Protein AF-A0A0C3NIE5-F1 (afdb_monomer_lite)

Secondary structure (DSSP, 8-state):
--EEE-SGGGSPPTT-------------------------GGGSPPSSTTEEEEEETTEEEEEEEE---STTPPPHHHHHHHSSS-EEES-SSS--EEEEHHHHHHHHHHHHHS---HHHHHHHHHHHH-SS-GGGS---HHHHHHHHHHHHHHHHHHHTT--TTSPPPPTTTTS---TTS--BTTTB-SSS--TTSGGG-EEEEEEEETT--EEPPS-GGG---SSTTTSSBPPHHHHHHHHHHS----PPP-SS--HHHHHTT---TTEEESEEEEEEETTT-PEEEEEEEEESBTBT-HHHHHHHHHHHHHTT--TTS-EEEEETTHHHHTT--

Sequence (337 aa):
GLVLHLGHAGAPCPAGEGSWEDAASHVDDEWEDIEESQQPAHLNPPDDRNYLTVVDTGGVHFCNVQYCNCPGSEDSHLQLTMASLFLFPAMTKAPRTAFTFQVLDNFIRDNVECGTSAMNYYSKLQRVTSSVFPHLVPNRYRELLRVSRMWRLLKLLKWQGFHQQSPDPWAGELVLFCPACPQPGINVPDQDIALSDWRFARTFVMDSNLKAEHMLPKNAAEEVWLMDGNGFMVTSAPYKEYLTGTVNRIEKSDCNNHRAVNQANAQRNKLESTGIGGCACARHGCFVPHAMVDFQKGEHRQVNMDYALVHAMHHGLDPQQPVITFYDINCQYSKNL

Structure (mmCIF, N/CA/C/O backbone):
data_AF-A0A0C3NIE5-F1
#
_entry.id   AF-A0A0C3NIE5-F1
#
loop_
_atom_site.group_PDB
_atom_site.id
_atom_site.type_symbol
_atom_site.label_atom_id
_atom_site.label_alt_id
_atom_site.label_comp_id
_atom_site.label_asym_id
_atom_site.label_entity_id
_atom_site.label_seq_id
_atom_site.pdbx_PDB_ins_code
_atom_site.Cartn_x
_atom_site.Cartn_y
_atom_site.Cartn_z
_atom_site.occupancy
_atom_site.B_iso_or_equiv
_atom_site.auth_seq_id
_atom_site.auth_comp_id
_atom_site.auth_asym_id
_atom_site.auth_atom_id
_atom_site.pdbx_PDB_model_num
ATOM 1 N N . GLY A 1 1 ? 21.355 -6.137 -32.775 1.00 56.78 1 GLY A N 1
ATOM 2 C CA . GLY A 1 1 ? 20.715 -6.328 -31.458 1.00 56.78 1 GLY A CA 1
ATOM 3 C C . GLY A 1 1 ? 19.295 -6.821 -31.649 1.00 56.78 1 GLY A C 1
ATOM 4 O O . GLY A 1 1 ? 18.854 -6.912 -32.789 1.00 56.78 1 GLY A O 1
ATOM 5 N N . LEU A 1 2 ? 18.606 -7.168 -30.563 1.00 67.44 2 LEU A N 1
ATOM 6 C CA . LEU A 1 2 ? 17.184 -7.520 -30.589 1.00 67.44 2 LEU A CA 1
ATOM 7 C C . LEU A 1 2 ? 16.356 -6.253 -30.879 1.00 67.44 2 LEU A C 1
ATOM 9 O O . LEU A 1 2 ? 16.514 -5.254 -30.176 1.00 67.44 2 LEU A O 1
ATOM 13 N N . VAL A 1 3 ? 15.504 -6.298 -31.906 1.00 73.44 3 VAL A N 1
ATOM 14 C CA . VAL A 1 3 ? 14.535 -5.237 -32.225 1.00 73.44 3 VAL A CA 1
ATOM 15 C C . VAL A 1 3 ? 13.140 -5.761 -31.903 1.00 73.44 3 VAL A C 1
ATOM 17 O O . VAL A 1 3 ? 12.771 -6.856 -32.322 1.00 73.44 3 VAL A O 1
ATOM 2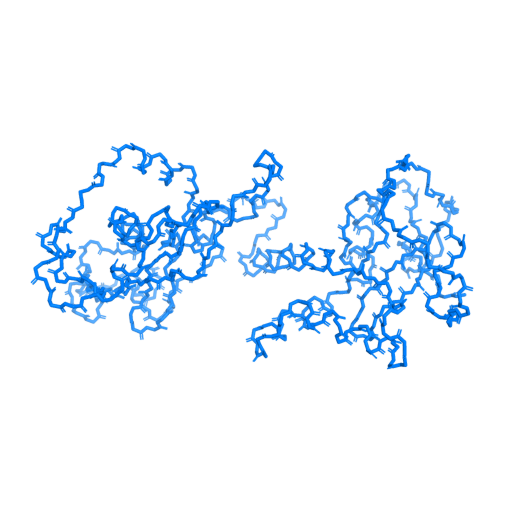0 N N . LEU A 1 4 ? 12.384 -4.995 -31.127 1.00 75.50 4 LEU A N 1
ATOM 21 C CA . LEU A 1 4 ? 11.016 -5.300 -30.739 1.00 75.50 4 LEU A CA 1
ATOM 22 C C . LEU A 1 4 ? 10.067 -4.484 -31.612 1.00 75.50 4 LEU A C 1
ATOM 24 O O . LEU A 1 4 ? 10.047 -3.258 -31.524 1.00 75.50 4 LEU A O 1
ATOM 28 N N . HIS A 1 5 ? 9.274 -5.160 -32.437 1.00 77.88 5 HIS A N 1
ATOM 29 C CA . HIS A 1 5 ? 8.219 -4.520 -33.217 1.00 77.88 5 HIS A CA 1
ATOM 30 C C . HIS A 1 5 ? 6.907 -4.577 -32.429 1.00 77.88 5 HIS A C 1
ATOM 32 O O . HIS A 1 5 ? 6.449 -5.657 -32.049 1.00 77.88 5 HIS A O 1
ATOM 38 N N . LEU A 1 6 ? 6.321 -3.416 -32.153 1.00 76.88 6 LEU A N 1
ATOM 39 C CA . LEU A 1 6 ? 5.033 -3.298 -31.478 1.00 76.88 6 LEU A CA 1
ATOM 40 C C . LEU A 1 6 ? 3.907 -3.280 -32.513 1.00 76.88 6 LEU A C 1
ATOM 42 O O . LEU A 1 6 ? 4.029 -2.685 -33.582 1.00 76.88 6 LEU A O 1
ATOM 46 N N . GLY A 1 7 ? 2.795 -3.937 -32.184 1.00 68.31 7 GLY A N 1
ATOM 47 C CA . GLY A 1 7 ? 1.717 -4.193 -33.139 1.00 68.31 7 GLY A CA 1
ATOM 48 C C . GLY A 1 7 ? 2.021 -5.361 -34.086 1.00 68.31 7 GLY A C 1
ATOM 49 O O . GLY A 1 7 ? 3.043 -6.034 -33.974 1.00 68.31 7 GLY A O 1
ATOM 50 N N . HIS A 1 8 ? 1.070 -5.663 -34.975 1.00 75.81 8 HIS A N 1
ATOM 51 C CA . HIS A 1 8 ? 1.196 -6.681 -36.036 1.00 75.81 8 HIS A CA 1
ATOM 52 C C . HIS A 1 8 ? 1.769 -8.045 -35.594 1.00 75.81 8 HIS A C 1
ATOM 54 O O . HIS A 1 8 ? 2.499 -8.686 -36.345 1.00 75.81 8 HIS A O 1
ATOM 60 N N . ALA A 1 9 ? 1.453 -8.496 -34.373 1.00 70.50 9 ALA A N 1
ATOM 61 C CA . ALA A 1 9 ? 1.957 -9.748 -33.796 1.00 70.50 9 ALA A CA 1
ATOM 62 C C . ALA A 1 9 ? 3.499 -9.889 -33.814 1.00 70.50 9 ALA A C 1
ATOM 64 O O . ALA A 1 9 ? 4.021 -10.997 -33.931 1.00 70.50 9 ALA A O 1
ATOM 65 N N . GLY A 1 10 ? 4.229 -8.773 -33.689 1.00 70.25 10 GLY A N 1
ATOM 66 C CA . GLY A 1 10 ? 5.695 -8.753 -33.700 1.00 70.25 10 GLY A CA 1
ATOM 67 C C . GLY A 1 10 ? 6.319 -8.640 -35.093 1.00 70.25 10 GLY A C 1
ATOM 68 O O . GLY A 1 10 ? 7.542 -8.705 -35.212 1.00 70.25 10 GLY A O 1
ATOM 69 N N . ALA A 1 11 ? 5.509 -8.463 -36.142 1.00 75.44 11 ALA A N 1
ATOM 70 C CA . ALA A 1 11 ? 5.995 -8.126 -37.475 1.00 75.44 11 ALA A CA 1
ATOM 71 C C . ALA A 1 11 ? 6.292 -6.615 -37.605 1.00 75.44 11 ALA A C 1
ATOM 73 O O . ALA A 1 11 ? 5.666 -5.806 -36.913 1.00 75.44 11 ALA A O 1
ATOM 74 N N . PRO A 1 12 ? 7.201 -6.210 -38.513 1.00 77.81 12 PRO A N 1
ATOM 75 C CA . PRO A 1 12 ? 7.463 -4.803 -38.796 1.00 77.81 12 PRO A CA 1
ATOM 76 C C . PRO A 1 12 ? 6.199 -4.053 -39.227 1.00 77.81 12 PRO A C 1
ATOM 78 O O . PRO A 1 12 ? 5.373 -4.576 -39.980 1.00 77.81 12 PRO A O 1
ATOM 81 N N . CYS A 1 13 ? 6.068 -2.806 -38.774 1.00 77.81 13 CYS A N 1
ATOM 82 C CA . CYS A 1 13 ? 4.954 -1.942 -39.144 1.00 77.81 13 CYS A CA 1
ATOM 83 C C . CYS A 1 13 ? 4.971 -1.663 -40.664 1.00 77.81 13 CYS A C 1
ATOM 85 O O . CYS A 1 13 ? 5.971 -1.151 -41.175 1.00 77.81 13 CYS A O 1
ATOM 87 N N . PRO A 1 14 ? 3.878 -1.931 -41.404 1.00 74.31 14 PRO A N 1
ATOM 88 C CA . PRO A 1 14 ? 3.817 -1.694 -42.846 1.00 74.31 14 PRO A CA 1
ATOM 89 C C . PRO A 1 14 ? 3.825 -0.201 -43.213 1.00 74.31 14 PRO A C 1
ATOM 91 O O . PRO A 1 14 ? 4.086 0.136 -44.363 1.00 74.31 14 PRO A O 1
ATOM 94 N N . ALA A 1 15 ? 3.561 0.693 -42.251 1.00 69.00 15 ALA A N 1
ATOM 95 C CA . ALA A 1 15 ? 3.632 2.143 -42.436 1.00 69.00 15 ALA A CA 1
ATOM 96 C C . ALA A 1 15 ? 5.066 2.716 -42.346 1.00 69.00 15 ALA A C 1
ATOM 98 O O . ALA A 1 15 ? 5.241 3.920 -42.516 1.00 69.00 15 ALA A O 1
ATOM 99 N N . GLY A 1 16 ? 6.085 1.876 -42.115 1.00 59.69 16 GLY A N 1
ATOM 100 C CA . GLY A 1 16 ? 7.491 2.283 -42.009 1.00 59.69 16 GLY A CA 1
ATOM 101 C C . GLY A 1 16 ? 7.956 2.585 -40.579 1.00 59.69 16 GLY A C 1
ATOM 102 O O . GLY A 1 16 ? 7.191 2.474 -39.617 1.00 59.69 16 GLY A O 1
ATOM 103 N N . GLU A 1 17 ? 9.240 2.935 -40.442 1.00 55.91 17 GLU A N 1
ATOM 104 C CA . GLU A 1 17 ? 9.863 3.318 -39.168 1.00 55.91 17 GLU A CA 1
ATOM 105 C C . GLU A 1 17 ? 9.372 4.709 -38.745 1.00 55.91 17 GLU A C 1
ATOM 107 O O . GLU A 1 17 ? 9.658 5.700 -39.413 1.00 55.91 17 GLU A O 1
ATOM 112 N N . GLY A 1 18 ? 8.624 4.807 -37.644 1.00 50.06 18 GLY A N 1
ATOM 113 C CA . GLY A 1 18 ? 8.362 6.111 -37.028 1.00 50.06 18 GLY A CA 1
ATOM 114 C C . GLY A 1 18 ? 9.560 6.551 -36.211 1.00 50.06 18 GLY A C 1
ATOM 115 O O . GLY A 1 18 ? 9.999 5.809 -35.329 1.00 50.06 18 GLY A O 1
ATOM 116 N N . SER A 1 19 ? 10.076 7.746 -36.488 1.00 45.91 19 SER A N 1
ATOM 117 C CA . SER A 1 19 ? 11.066 8.388 -35.631 1.00 45.91 19 SER A CA 1
ATOM 118 C C . SER A 1 19 ? 10.408 8.885 -34.340 1.00 45.91 19 SER A C 1
ATOM 120 O O . SER A 1 19 ? 9.232 9.251 -34.308 1.00 45.91 19 SER A O 1
ATOM 122 N N . TRP A 1 20 ? 11.185 8.902 -33.256 1.00 49.88 20 TRP A N 1
ATOM 123 C CA . TRP A 1 20 ? 10.865 9.623 -32.025 1.00 49.88 20 TRP A CA 1
ATOM 124 C C . TRP A 1 20 ? 10.953 11.142 -32.261 1.00 49.88 20 TRP A C 1
ATOM 126 O O . TRP A 1 20 ? 11.836 11.816 -31.732 1.00 49.88 20 TRP A O 1
ATOM 136 N N . GLU A 1 21 ? 10.078 11.698 -33.087 1.00 41.84 21 GLU A N 1
ATOM 137 C CA . GLU A 1 21 ? 9.948 13.145 -33.254 1.00 41.84 21 GLU A CA 1
ATOM 138 C C . GLU A 1 21 ? 8.811 13.642 -32.369 1.00 41.84 21 GLU A C 1
ATOM 140 O O . GLU A 1 21 ? 7.657 13.617 -32.767 1.00 41.84 21 GLU A O 1
ATOM 145 N N . ASP A 1 22 ? 9.155 13.967 -31.115 1.00 37.09 22 ASP A N 1
ATOM 146 C CA . ASP A 1 22 ? 8.642 15.128 -30.364 1.00 37.09 22 ASP A CA 1
ATOM 147 C C . ASP A 1 22 ? 8.978 15.011 -28.867 1.00 37.09 22 ASP A C 1
ATOM 149 O O . ASP A 1 22 ? 8.267 14.371 -28.093 1.00 37.09 22 ASP A O 1
ATOM 153 N N . ALA A 1 23 ? 10.074 15.653 -28.444 1.00 36.25 23 ALA A N 1
ATOM 154 C CA . ALA A 1 23 ? 10.201 16.312 -27.137 1.00 36.25 23 ALA A CA 1
ATOM 155 C C . ALA A 1 23 ? 11.581 16.973 -27.019 1.00 36.25 23 ALA A C 1
ATOM 157 O O . ALA A 1 23 ? 12.609 16.296 -26.934 1.00 36.25 23 ALA A O 1
ATOM 158 N N . ALA A 1 24 ? 11.594 18.306 -26.981 1.00 31.41 24 ALA A N 1
ATOM 159 C CA . ALA A 1 24 ? 12.754 19.079 -26.570 1.00 31.41 24 ALA A CA 1
ATOM 160 C C . ALA A 1 24 ? 13.230 18.621 -25.180 1.00 31.41 24 ALA A C 1
ATOM 162 O O . ALA A 1 24 ? 12.444 18.413 -24.255 1.00 31.41 24 ALA A O 1
ATOM 163 N N . SER A 1 25 ? 14.538 18.436 -25.072 1.00 32.53 25 SER A N 1
ATOM 164 C CA . SER A 1 25 ? 15.260 17.990 -23.892 1.00 32.53 25 SER A CA 1
ATOM 165 C C . SER A 1 25 ? 15.184 18.999 -22.743 1.00 32.53 25 SER A C 1
ATOM 167 O O . SER A 1 25 ? 15.650 20.124 -22.894 1.00 32.53 25 SER A O 1
ATOM 169 N N . HIS A 1 26 ? 14.727 18.559 -21.572 1.00 29.28 26 HIS A N 1
ATOM 170 C CA . HIS A 1 26 ? 15.311 19.006 -20.308 1.00 29.28 26 HIS A CA 1
ATOM 171 C C . HIS A 1 26 ? 16.147 17.844 -19.774 1.00 29.28 26 HIS A C 1
ATOM 173 O O . HIS A 1 26 ? 15.624 16.880 -19.215 1.00 29.28 26 HIS A O 1
ATOM 179 N N . VAL A 1 27 ? 17.443 17.899 -20.068 1.00 34.25 27 VAL A N 1
ATOM 180 C CA . VAL A 1 27 ? 18.457 17.144 -19.337 1.00 34.25 27 VAL A CA 1
ATOM 181 C C . VAL A 1 27 ? 18.739 17.986 -18.097 1.00 34.25 27 VAL A C 1
ATOM 183 O O . VAL A 1 27 ? 19.124 19.144 -18.230 1.00 34.25 27 VAL A O 1
ATOM 186 N N . ASP A 1 28 ? 18.460 17.454 -16.909 1.00 29.94 28 ASP A N 1
ATOM 187 C CA . ASP A 1 28 ? 19.011 18.030 -15.684 1.00 29.94 28 ASP A CA 1
ATOM 188 C C . ASP A 1 28 ? 20.514 17.718 -15.695 1.00 29.94 28 ASP A C 1
ATOM 190 O O . ASP A 1 28 ? 20.930 16.583 -15.443 1.00 29.94 28 ASP A O 1
ATOM 194 N N . ASP A 1 29 ? 21.304 18.721 -16.075 1.00 33.72 29 ASP A N 1
ATOM 195 C CA . ASP A 1 29 ? 22.765 18.711 -16.051 1.00 33.72 29 ASP A CA 1
ATOM 196 C C . ASP A 1 29 ? 23.265 18.753 -14.597 1.00 33.72 29 ASP A C 1
ATOM 198 O O . ASP A 1 29 ? 23.626 19.802 -14.073 1.00 33.72 29 ASP A O 1
ATOM 202 N N . GLU A 1 30 ? 23.286 17.603 -13.928 1.00 35.66 30 GLU A N 1
ATOM 203 C CA . GLU A 1 30 ? 24.100 17.386 -12.725 1.00 35.66 30 GLU A CA 1
ATOM 204 C C . GLU A 1 30 ? 24.659 15.958 -12.730 1.00 35.66 30 GLU A C 1
ATOM 206 O O . GLU A 1 30 ? 24.166 15.079 -12.023 1.00 35.66 30 GLU A O 1
ATOM 211 N N . TRP A 1 31 ? 25.701 15.712 -13.527 1.00 38.47 31 TRP A N 1
ATOM 212 C CA . TRP A 1 31 ? 26.605 14.583 -13.300 1.00 38.47 31 TRP A CA 1
ATOM 213 C C . TRP A 1 31 ? 28.050 15.024 -13.514 1.00 38.47 31 TRP A C 1
ATOM 215 O O . TRP A 1 31 ? 28.391 15.586 -14.550 1.00 38.47 31 TRP A O 1
ATOM 225 N N . GLU A 1 32 ? 28.865 14.792 -12.485 1.00 34.41 32 GLU A N 1
ATOM 226 C CA . GLU A 1 32 ? 30.314 14.981 -12.485 1.00 34.41 32 GLU A CA 1
ATOM 227 C C . GLU A 1 32 ? 30.967 14.132 -13.585 1.00 34.41 32 GLU A C 1
ATOM 229 O O . GLU A 1 32 ? 30.608 12.967 -13.781 1.00 34.41 32 GLU A O 1
ATOM 234 N N . ASP A 1 33 ? 31.938 14.730 -14.276 1.00 34.94 33 ASP A N 1
ATOM 235 C CA . ASP A 1 33 ? 32.756 14.114 -15.316 1.00 34.94 33 ASP A CA 1
ATOM 236 C C . ASP A 1 33 ? 33.441 12.836 -14.797 1.00 34.94 33 ASP A C 1
ATOM 238 O O . ASP A 1 33 ? 34.449 12.887 -14.089 1.00 34.94 33 ASP A O 1
ATOM 242 N N . ILE A 1 34 ? 32.909 11.667 -15.160 1.00 40.03 34 ILE A N 1
ATOM 243 C CA . ILE A 1 34 ? 33.621 10.395 -15.025 1.00 40.03 34 ILE A CA 1
ATOM 244 C C . ILE A 1 34 ? 34.286 10.119 -16.370 1.00 40.03 34 ILE A C 1
ATOM 246 O O . ILE A 1 34 ? 33.607 9.926 -17.377 1.00 40.03 34 ILE A O 1
ATOM 250 N N . GLU A 1 35 ? 35.620 10.110 -16.368 1.00 41.31 35 GLU A N 1
ATOM 251 C CA . GLU A 1 35 ? 36.440 9.743 -17.520 1.00 41.31 35 GLU A CA 1
ATOM 252 C C . GLU A 1 35 ? 35.944 8.431 -18.149 1.00 41.31 35 GLU A C 1
ATOM 254 O O . GLU A 1 35 ? 35.721 7.428 -17.461 1.00 41.31 35 GLU A O 1
ATOM 259 N N . GLU A 1 36 ? 35.784 8.477 -19.473 1.00 45.59 36 GLU A N 1
ATOM 260 C CA . GLU A 1 36 ? 35.283 7.448 -20.386 1.00 45.59 36 GLU A CA 1
ATOM 261 C C . GLU A 1 36 ? 36.168 6.184 -20.338 1.00 45.59 36 GLU A C 1
ATOM 263 O O . GLU A 1 36 ? 36.984 5.887 -21.210 1.00 45.59 36 GLU A O 1
ATOM 268 N N . SER A 1 37 ? 36.069 5.442 -19.240 1.00 49.62 37 SER A N 1
ATOM 269 C CA . SER A 1 37 ? 36.868 4.257 -18.961 1.00 49.62 37 SER A CA 1
ATOM 270 C C . SER A 1 37 ? 36.124 3.021 -19.450 1.00 49.62 37 SER A C 1
ATOM 272 O O . SER A 1 37 ? 35.135 2.616 -18.856 1.00 49.62 37 SER A O 1
ATOM 274 N N . GLN A 1 38 ? 36.606 2.451 -20.565 1.00 58.50 38 GLN A N 1
ATOM 275 C CA . GLN A 1 38 ? 36.330 1.111 -21.125 1.00 58.50 38 GLN A CA 1
ATOM 276 C C . GLN A 1 38 ? 35.162 0.335 -20.484 1.00 58.50 38 GLN A C 1
ATOM 278 O O . GLN A 1 38 ? 35.338 -0.740 -19.904 1.00 58.50 38 GLN A O 1
ATOM 283 N N . GLN A 1 39 ? 33.950 0.868 -20.601 1.00 64.06 39 GLN A N 1
ATOM 284 C CA . GLN A 1 39 ? 32.765 0.210 -20.082 1.00 64.06 39 GLN A CA 1
ATOM 285 C C . GLN A 1 39 ? 32.460 -1.008 -20.969 1.00 64.06 39 GLN A C 1
ATOM 287 O O . GLN A 1 39 ? 32.516 -0.903 -22.201 1.00 64.06 39 GLN A O 1
ATOM 292 N N . PRO A 1 40 ? 32.173 -2.191 -20.388 1.00 71.00 40 PRO A N 1
ATOM 293 C CA . PRO A 1 40 ? 31.825 -3.371 -21.166 1.00 71.00 40 PRO A CA 1
ATOM 294 C C . PRO A 1 40 ? 30.691 -3.069 -22.150 1.00 71.00 40 PRO A C 1
ATOM 296 O O . PRO A 1 40 ? 29.670 -2.517 -21.754 1.00 71.00 40 PRO A O 1
ATOM 299 N N . ALA A 1 41 ? 30.831 -3.490 -23.411 1.00 71.31 41 ALA A N 1
ATOM 300 C CA . ALA A 1 41 ? 29.905 -3.119 -24.488 1.00 71.31 41 ALA A CA 1
ATOM 301 C C . ALA A 1 41 ? 28.421 -3.437 -24.206 1.00 71.31 41 ALA A C 1
ATOM 303 O O . ALA A 1 41 ? 27.543 -2.759 -24.720 1.00 71.31 41 ALA A O 1
ATOM 304 N N . HIS A 1 42 ? 28.127 -4.441 -23.370 1.00 72.62 42 HIS A N 1
ATOM 305 C CA . HIS A 1 42 ? 26.757 -4.796 -22.977 1.00 72.62 42 HIS A CA 1
ATOM 306 C C . HIS A 1 42 ? 26.122 -3.831 -21.956 1.00 72.62 42 HIS A C 1
ATOM 308 O O . HIS A 1 42 ? 24.920 -3.910 -21.720 1.00 72.62 42 HIS A O 1
ATOM 314 N N . LEU A 1 43 ? 26.918 -2.955 -21.334 1.00 78.00 43 LEU A N 1
ATOM 315 C CA . LEU A 1 43 ? 26.467 -1.925 -20.395 1.00 78.00 43 LEU A CA 1
ATOM 316 C C . LEU A 1 43 ? 26.361 -0.544 -21.050 1.00 78.00 43 LEU A C 1
ATOM 318 O O . LEU A 1 43 ? 25.807 0.362 -20.430 1.00 78.00 43 LEU A O 1
ATOM 322 N N . ASN A 1 44 ? 26.859 -0.392 -22.279 1.00 76.19 44 ASN A N 1
ATOM 323 C CA . ASN A 1 44 ? 26.725 0.846 -23.030 1.00 76.19 44 ASN A CA 1
ATOM 324 C C . ASN A 1 44 ? 25.339 0.893 -23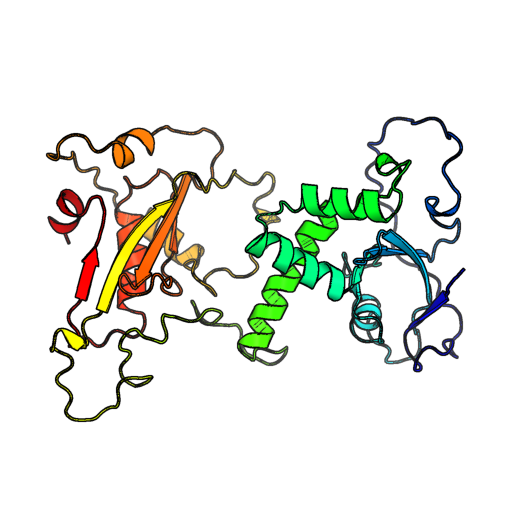.682 1.00 76.19 44 ASN A C 1
ATOM 326 O O . ASN A 1 44 ? 24.947 -0.077 -24.343 1.00 76.19 44 ASN A O 1
ATOM 330 N N . PRO A 1 45 ? 24.583 1.991 -23.511 1.00 71.56 45 PRO A N 1
ATOM 331 C CA . PRO A 1 45 ? 23.375 2.189 -24.290 1.00 71.56 45 PRO A CA 1
ATOM 332 C C . PRO A 1 45 ? 23.736 2.234 -25.789 1.00 71.56 45 PRO A C 1
ATOM 334 O O . PRO A 1 45 ? 24.804 2.734 -26.140 1.00 71.56 45 PRO A O 1
ATOM 337 N N . PRO A 1 46 ? 22.878 1.715 -26.683 1.00 72.75 46 PRO A N 1
ATOM 338 C CA . PRO A 1 46 ? 23.071 1.870 -28.120 1.00 72.75 46 PRO A CA 1
ATOM 339 C C . PRO A 1 46 ? 23.112 3.353 -28.524 1.00 72.75 46 PRO A C 1
ATOM 341 O O . PRO A 1 46 ? 22.326 4.142 -28.007 1.00 72.75 46 PRO A O 1
ATOM 344 N N . ASP A 1 47 ? 23.943 3.707 -29.510 1.00 65.25 47 ASP A N 1
ATOM 345 C CA . ASP A 1 47 ? 24.002 5.068 -30.089 1.00 65.25 47 ASP A CA 1
ATOM 346 C C . ASP A 1 47 ? 22.716 5.472 -30.845 1.00 65.25 47 ASP A C 1
ATOM 348 O O . ASP A 1 47 ? 22.525 6.628 -31.228 1.00 65.25 47 ASP A O 1
ATOM 352 N N . ASP A 1 48 ? 21.824 4.510 -31.082 1.00 64.44 48 ASP A N 1
ATOM 353 C CA . ASP A 1 48 ? 20.534 4.707 -31.735 1.00 64.44 48 ASP A CA 1
ATOM 354 C C . ASP A 1 48 ? 19.557 5.437 -30.798 1.00 64.44 48 ASP A C 1
ATOM 356 O O . ASP A 1 48 ? 19.330 5.012 -29.671 1.00 64.44 48 ASP A O 1
ATOM 360 N N . ARG A 1 49 ? 18.906 6.510 -31.260 1.00 62.12 49 ARG A N 1
ATOM 361 C CA . ARG A 1 49 ? 17.941 7.281 -30.449 1.00 62.12 49 ARG A CA 1
ATOM 362 C C . ARG A 1 49 ? 16.687 6.485 -30.050 1.00 62.12 49 ARG A C 1
ATOM 364 O O . ARG A 1 49 ? 15.921 6.967 -29.217 1.00 62.12 49 ARG A O 1
ATOM 371 N N . ASN A 1 50 ? 16.500 5.281 -30.593 1.00 69.00 50 ASN A N 1
ATOM 372 C CA . ASN A 1 50 ? 15.307 4.450 -30.424 1.00 69.00 50 ASN A CA 1
ATOM 373 C C . ASN A 1 50 ? 15.482 3.261 -29.450 1.00 69.00 50 ASN A C 1
ATOM 375 O O . ASN A 1 50 ? 14.755 2.264 -29.555 1.00 69.00 50 ASN A O 1
ATOM 379 N N . TYR A 1 51 ? 16.427 3.325 -28.504 1.00 78.94 51 TYR A N 1
ATOM 380 C CA . TYR A 1 51 ? 16.571 2.276 -27.488 1.00 78.94 51 TYR A CA 1
ATOM 381 C C . TYR A 1 51 ? 15.620 2.465 -26.293 1.00 78.94 51 TYR A C 1
ATOM 383 O O . TYR A 1 51 ? 15.360 3.569 -25.810 1.00 78.94 51 TYR A O 1
ATOM 391 N N . LEU A 1 52 ? 15.146 1.342 -25.762 1.00 84.44 52 LEU A N 1
ATOM 392 C CA . LEU A 1 52 ? 14.397 1.217 -24.520 1.00 84.44 52 LEU A CA 1
ATOM 393 C C . LEU A 1 52 ? 15.263 0.485 -23.491 1.00 84.44 52 LEU A C 1
ATOM 395 O O . LEU A 1 52 ? 15.798 -0.592 -23.762 1.00 84.44 52 LEU A O 1
ATOM 399 N N . THR A 1 53 ? 15.370 1.047 -22.288 1.00 87.88 53 THR A N 1
ATOM 400 C CA . THR A 1 53 ? 15.939 0.332 -21.137 1.00 87.88 53 THR A CA 1
ATOM 401 C C . THR A 1 53 ? 14.865 -0.578 -20.547 1.00 87.88 53 THR A C 1
ATOM 403 O O . THR A 1 53 ? 13.876 -0.093 -19.999 1.00 87.88 53 THR A O 1
ATOM 406 N N . VAL A 1 54 ? 15.044 -1.889 -20.6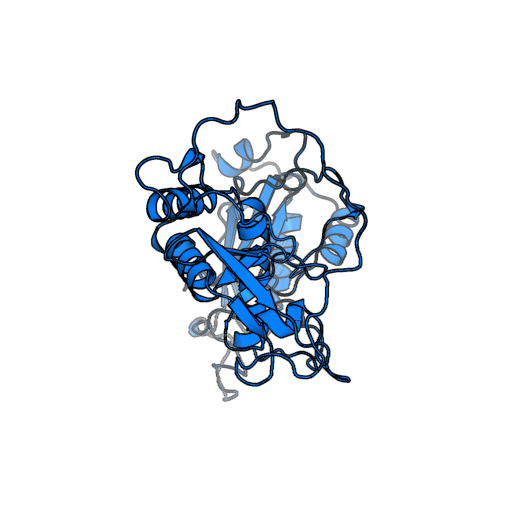48 1.00 89.12 54 VAL A N 1
ATOM 407 C CA . VAL A 1 54 ? 14.123 -2.885 -20.094 1.00 89.12 54 VAL A CA 1
ATOM 408 C C . VAL A 1 54 ? 14.718 -3.461 -18.819 1.00 89.12 54 VAL A C 1
ATOM 410 O O . VAL A 1 54 ? 15.814 -4.013 -18.829 1.00 89.12 54 VAL A O 1
ATOM 413 N N . VAL A 1 55 ? 13.987 -3.339 -17.717 1.00 90.75 55 VAL A N 1
ATOM 414 C CA . VAL A 1 55 ? 14.352 -3.948 -16.438 1.00 90.75 55 VAL A CA 1
ATOM 415 C C . VAL A 1 55 ? 13.531 -5.220 -16.256 1.00 90.75 55 VAL A C 1
ATOM 417 O O . VAL A 1 55 ? 12.299 -5.169 -16.221 1.00 90.75 55 VAL A O 1
ATOM 420 N N . ASP A 1 56 ? 14.220 -6.348 -16.126 1.00 92.56 56 ASP A N 1
ATOM 421 C CA . ASP A 1 56 ? 13.647 -7.669 -15.882 1.00 92.56 56 ASP A CA 1
ATOM 422 C C . ASP A 1 56 ? 14.285 -8.331 -14.646 1.00 92.56 56 ASP A C 1
ATOM 424 O O . ASP A 1 56 ? 15.292 -7.872 -14.111 1.00 92.56 56 ASP A O 1
ATOM 428 N N . THR A 1 57 ? 13.714 -9.445 -14.184 1.00 92.62 57 THR A N 1
ATOM 429 C CA . THR A 1 57 ? 14.341 -10.321 -13.184 1.00 92.62 57 THR A CA 1
ATOM 430 C C . THR A 1 57 ? 15.737 -10.814 -13.573 1.00 92.62 57 THR A C 1
ATOM 432 O O . THR A 1 57 ? 16.556 -11.049 -12.685 1.00 92.62 57 THR A O 1
ATOM 435 N N . GLY A 1 58 ? 16.019 -10.941 -14.874 1.00 91.38 58 GLY A N 1
ATOM 436 C CA . GLY A 1 58 ? 17.338 -11.269 -15.419 1.00 91.38 58 GLY A CA 1
ATOM 437 C C . GLY A 1 58 ? 18.344 -10.113 -15.429 1.00 91.38 58 GLY A C 1
ATOM 438 O O . GLY A 1 58 ? 19.506 -10.347 -15.748 1.00 91.38 58 GLY A O 1
ATOM 439 N N . GLY A 1 59 ? 17.938 -8.892 -15.063 1.00 91.44 59 GLY A N 1
ATOM 440 C CA . GLY A 1 59 ? 18.800 -7.712 -15.036 1.00 91.44 59 GLY A CA 1
ATOM 441 C C . GLY A 1 59 ? 18.279 -6.550 -15.884 1.00 91.44 59 GLY A C 1
ATOM 442 O O . GLY A 1 59 ? 17.090 -6.438 -16.180 1.00 91.44 59 GLY A O 1
ATOM 443 N N . VAL A 1 60 ? 19.183 -5.637 -16.231 1.00 91.25 60 VAL A N 1
ATOM 444 C CA . VAL A 1 60 ? 18.910 -4.454 -17.054 1.00 91.25 60 VAL A CA 1
ATOM 445 C C . VAL A 1 60 ? 19.403 -4.709 -18.473 1.00 91.25 60 VAL A C 1
ATOM 447 O O . VAL A 1 60 ? 20.558 -5.071 -18.686 1.00 91.25 60 VAL A O 1
ATOM 450 N N . HIS A 1 61 ? 18.522 -4.497 -19.444 1.00 89.44 61 HIS A N 1
ATOM 451 C CA . HIS A 1 61 ? 18.757 -4.776 -20.854 1.00 89.44 61 HIS A CA 1
ATOM 452 C C . HIS A 1 61 ? 18.466 -3.542 -21.710 1.00 89.44 61 HIS A C 1
ATOM 454 O O . HIS A 1 61 ? 17.608 -2.725 -21.374 1.00 89.44 61 HIS A O 1
ATOM 460 N N . PHE A 1 62 ? 19.147 -3.434 -22.848 1.00 87.88 62 PHE A N 1
ATOM 461 C CA . PHE A 1 62 ? 18.857 -2.430 -23.869 1.00 87.88 62 PHE A CA 1
ATOM 462 C C . PHE A 1 62 ? 18.253 -3.114 -25.094 1.00 87.88 62 PHE A C 1
ATOM 464 O O . PHE A 1 62 ? 18.859 -4.028 -25.657 1.00 87.88 62 PHE A O 1
ATOM 471 N N . CYS A 1 63 ? 17.069 -2.669 -25.506 1.00 82.94 63 CYS A N 1
ATOM 472 C CA . CYS A 1 63 ? 16.368 -3.198 -26.674 1.00 82.94 63 CYS A CA 1
ATOM 473 C C . CYS A 1 63 ? 15.953 -2.053 -27.593 1.00 82.94 63 CYS A C 1
ATOM 475 O O . CYS A 1 63 ? 15.456 -1.039 -27.112 1.00 82.94 63 CYS A O 1
ATOM 477 N N . ASN A 1 64 ? 16.079 -2.229 -28.905 1.00 82.56 64 ASN A N 1
ATOM 478 C CA . ASN A 1 64 ? 15.512 -1.269 -29.851 1.00 82.56 64 ASN A CA 1
ATOM 479 C C . ASN A 1 64 ? 14.019 -1.552 -30.000 1.00 82.56 64 ASN A C 1
ATOM 481 O O . ASN A 1 64 ? 13.624 -2.714 -30.095 1.00 82.56 64 ASN A O 1
ATOM 485 N N . VAL A 1 65 ? 13.190 -0.510 -30.015 1.00 78.12 65 VAL A N 1
ATOM 486 C CA . VAL A 1 65 ? 11.731 -0.653 -30.102 1.00 78.12 65 VAL A CA 1
ATOM 487 C C . VAL A 1 65 ? 11.204 0.135 -31.289 1.00 78.12 65 VAL A C 1
ATOM 489 O O . VAL A 1 65 ? 11.489 1.321 -31.432 1.00 78.12 65 VAL A O 1
ATOM 492 N N . GLN A 1 66 ? 10.403 -0.527 -32.118 1.00 79.25 66 GLN A N 1
ATOM 493 C CA . GLN A 1 66 ? 9.693 0.078 -33.236 1.00 79.25 66 GLN A CA 1
ATOM 494 C C . GLN A 1 66 ? 8.194 0.092 -32.941 1.00 79.25 66 GLN A C 1
ATOM 496 O O . GLN A 1 66 ? 7.571 -0.961 -32.811 1.00 79.25 66 GLN A O 1
ATOM 501 N N . TYR A 1 67 ? 7.628 1.291 -32.827 1.00 77.69 67 TYR A N 1
ATOM 502 C CA . TYR A 1 67 ? 6.203 1.497 -32.576 1.00 77.69 67 TYR A CA 1
ATOM 503 C C . TYR A 1 67 ? 5.380 1.335 -33.858 1.00 77.69 67 TYR A C 1
ATOM 505 O O . TYR A 1 67 ? 5.848 1.624 -34.962 1.00 77.69 67 TYR A O 1
ATOM 513 N N . CYS A 1 68 ? 4.136 0.887 -33.705 1.00 79.75 68 CYS A N 1
ATOM 514 C CA . CYS A 1 68 ? 3.157 0.908 -34.780 1.00 79.75 68 CYS A CA 1
ATOM 515 C C . CYS A 1 68 ? 2.652 2.343 -34.970 1.00 79.75 68 CYS A C 1
ATOM 517 O O . CYS A 1 68 ? 2.237 2.974 -34.002 1.00 79.75 68 CYS A O 1
ATOM 519 N N . ASN A 1 69 ? 2.645 2.823 -36.215 1.00 80.06 69 ASN A N 1
ATOM 520 C CA . ASN A 1 69 ? 2.119 4.147 -36.586 1.00 80.06 69 ASN A CA 1
ATOM 521 C C . ASN A 1 69 ? 0.944 4.047 -37.564 1.00 80.06 69 ASN A C 1
ATOM 523 O O . ASN A 1 69 ? 0.645 4.988 -38.300 1.00 80.06 69 ASN A O 1
ATOM 527 N N . CYS A 1 70 ? 0.313 2.876 -37.656 1.00 82.44 70 CYS A N 1
ATOM 528 C CA . CYS A 1 70 ? -0.859 2.718 -38.502 1.00 82.44 70 CYS A CA 1
ATOM 529 C C . CYS A 1 70 ? -2.017 3.586 -37.975 1.00 82.44 70 CYS A C 1
ATOM 531 O O . CYS A 1 70 ? -2.180 3.710 -36.762 1.00 82.44 70 CYS A O 1
ATOM 533 N N . PRO A 1 71 ? -2.868 4.147 -38.852 1.00 78.62 71 PRO A N 1
ATOM 534 C CA . PRO A 1 71 ? -4.064 4.865 -38.419 1.00 78.62 71 PRO A CA 1
ATOM 535 C C . PRO A 1 71 ? -4.918 4.006 -37.474 1.00 78.62 71 PRO A C 1
ATOM 537 O O . PRO A 1 71 ? -5.305 2.894 -37.833 1.00 78.62 71 PRO A O 1
ATOM 540 N N . GLY A 1 72 ? -5.198 4.521 -36.274 1.00 76.56 72 GLY A N 1
ATOM 541 C CA . GLY A 1 72 ? -5.918 3.795 -35.219 1.00 76.56 72 GLY A CA 1
ATOM 542 C C . GLY A 1 72 ? -5.033 2.977 -34.270 1.00 76.56 72 GLY A C 1
ATOM 543 O O . GLY A 1 72 ? -5.570 2.223 -33.464 1.00 76.56 72 GLY A O 1
ATOM 544 N N . SER A 1 73 ? -3.704 3.097 -34.347 1.00 76.44 73 SER A N 1
ATOM 545 C CA . SER A 1 73 ? -2.802 2.526 -33.345 1.00 76.44 73 SER A CA 1
ATOM 546 C C . SER A 1 73 ? -2.948 3.231 -31.996 1.00 76.44 73 SER A C 1
ATOM 548 O O . SER A 1 73 ? -3.053 4.455 -31.946 1.00 76.44 73 SER A O 1
ATOM 550 N N . GLU A 1 74 ? -2.879 2.456 -30.916 1.00 78.38 74 GLU A N 1
ATOM 551 C CA . GLU A 1 74 ? -2.852 2.971 -29.543 1.00 78.38 74 GLU A CA 1
ATOM 552 C C . GLU A 1 74 ? -1.615 3.845 -29.272 1.00 78.38 74 GLU A C 1
ATOM 554 O O . GLU A 1 74 ? -0.607 3.749 -29.976 1.00 78.38 74 GLU A O 1
ATOM 559 N N . ASP A 1 75 ? -1.645 4.653 -28.212 1.00 76.31 75 ASP A N 1
ATOM 560 C CA . ASP A 1 75 ? -0.489 5.451 -27.786 1.00 76.31 75 ASP A CA 1
ATOM 561 C C . ASP A 1 75 ? 0.729 4.575 -27.432 1.00 76.31 75 ASP A C 1
ATOM 563 O O . ASP A 1 75 ? 0.596 3.436 -26.987 1.00 76.31 75 ASP A O 1
ATOM 567 N N . SER A 1 76 ? 1.945 5.121 -27.538 1.00 73.88 76 SER A N 1
ATOM 568 C CA . SER A 1 76 ? 3.207 4.390 -27.292 1.00 73.88 76 SER A CA 1
ATOM 569 C C . SER A 1 76 ? 3.255 3.619 -25.960 1.00 73.88 76 SER A C 1
ATOM 571 O O . SER A 1 76 ? 3.710 2.475 -25.909 1.00 73.88 76 SER A O 1
ATOM 573 N N . HIS A 1 77 ? 2.742 4.204 -24.876 1.00 71.50 77 HIS A N 1
ATOM 574 C CA . HIS A 1 77 ? 2.676 3.560 -23.562 1.00 71.50 77 HIS A CA 1
ATOM 575 C C . HIS A 1 77 ? 1.662 2.399 -23.509 1.00 71.50 77 HIS A C 1
ATOM 577 O O . HIS A 1 77 ? 1.897 1.401 -22.821 1.00 71.50 77 HIS A O 1
ATOM 583 N N . LEU A 1 78 ? 0.562 2.497 -24.261 1.00 74.06 78 LEU A N 1
ATOM 584 C CA . LEU A 1 78 ? -0.418 1.424 -24.423 1.00 74.06 78 LEU A CA 1
ATOM 585 C C . LEU A 1 78 ? 0.130 0.322 -25.328 1.00 74.06 78 LEU A C 1
ATOM 587 O O . LEU A 1 78 ? 0.003 -0.850 -24.999 1.00 74.06 78 LEU A O 1
ATOM 591 N N . GLN A 1 79 ? 0.846 0.666 -26.399 1.00 73.94 79 GLN A N 1
ATOM 592 C CA . GLN A 1 79 ? 1.511 -0.330 -27.238 1.00 73.94 79 GLN A CA 1
ATOM 593 C C . GLN A 1 79 ? 2.528 -1.159 -26.440 1.00 73.94 79 GLN A C 1
ATOM 595 O O . GLN A 1 79 ? 2.534 -2.377 -26.568 1.00 73.94 79 GLN A O 1
ATOM 600 N N . LEU A 1 80 ? 3.334 -0.551 -25.561 1.00 73.69 80 LEU A N 1
ATOM 601 C CA . LEU A 1 80 ? 4.268 -1.297 -24.699 1.00 73.69 80 LEU A CA 1
ATOM 602 C C . LEU A 1 80 ? 3.569 -2.220 -23.689 1.00 73.69 80 LEU A C 1
ATOM 604 O O . LEU A 1 80 ? 4.057 -3.317 -23.408 1.00 73.69 80 LEU A O 1
ATOM 608 N N . THR A 1 81 ? 2.440 -1.779 -23.133 1.00 67.69 81 THR A N 1
ATOM 609 C CA . THR A 1 81 ? 1.700 -2.548 -22.120 1.00 67.69 81 THR A CA 1
ATOM 610 C C . THR A 1 81 ? 0.820 -3.639 -22.732 1.00 67.69 81 THR A C 1
ATOM 612 O O . THR A 1 81 ? 0.700 -4.714 -22.144 1.00 67.69 81 THR A O 1
ATOM 615 N N . MET A 1 82 ? 0.228 -3.391 -23.905 1.00 63.75 82 MET A N 1
ATOM 616 C CA . MET A 1 82 ? -0.734 -4.274 -24.574 1.00 63.75 82 MET A CA 1
ATOM 617 C C . MET A 1 82 ? -0.098 -5.198 -25.619 1.00 63.75 82 MET A C 1
ATOM 619 O O . MET A 1 82 ? -0.592 -6.308 -25.819 1.00 63.75 82 MET A O 1
ATOM 623 N N . ALA A 1 83 ? 0.991 -4.797 -26.285 1.00 52.81 83 ALA A N 1
ATOM 624 C CA . ALA A 1 83 ? 1.643 -5.639 -27.285 1.00 52.81 83 ALA A CA 1
ATOM 625 C C . ALA A 1 83 ? 2.595 -6.637 -26.615 1.00 52.81 83 ALA A C 1
ATOM 627 O O . ALA A 1 83 ? 3.776 -6.355 -26.459 1.00 52.81 83 ALA A O 1
ATOM 628 N N . SER A 1 84 ? 2.073 -7.805 -26.228 1.00 48.00 84 SER A N 1
ATOM 629 C CA . SER A 1 84 ? 2.790 -9.079 -25.981 1.00 48.00 84 SER A CA 1
ATOM 630 C C . SER A 1 84 ? 3.989 -9.098 -25.010 1.00 48.00 84 SER A C 1
ATOM 632 O O . SER A 1 84 ? 4.547 -10.168 -24.777 1.00 48.00 84 SER A O 1
ATOM 634 N N . LEU A 1 85 ? 4.402 -7.965 -24.441 1.00 54.69 85 LEU A N 1
ATOM 635 C CA . LEU A 1 85 ? 5.685 -7.800 -23.751 1.00 54.69 85 LEU A CA 1
ATOM 636 C C . LEU A 1 85 ? 5.531 -7.508 -22.258 1.00 54.69 85 LEU A C 1
ATOM 638 O O . LEU A 1 85 ? 6.521 -7.569 -21.533 1.00 54.69 85 LEU A O 1
ATOM 642 N N . PHE A 1 86 ? 4.307 -7.238 -21.784 1.00 62.44 86 PHE A N 1
ATOM 643 C CA . PHE A 1 86 ? 4.021 -7.003 -20.363 1.00 62.44 86 PHE A CA 1
ATOM 644 C C . PHE A 1 86 ? 4.967 -5.953 -19.747 1.00 62.44 86 PHE A C 1
ATOM 646 O O . PHE A 1 86 ? 5.470 -6.125 -18.634 1.00 62.44 86 PHE A O 1
ATOM 653 N N . LEU A 1 87 ? 5.261 -4.892 -20.508 1.00 65.06 87 LEU A N 1
ATOM 654 C CA . LEU A 1 87 ? 6.192 -3.835 -20.133 1.00 65.06 87 LEU A CA 1
ATOM 655 C C . LEU A 1 87 ? 5.416 -2.642 -19.586 1.00 65.06 87 LEU A C 1
ATOM 657 O O . LEU A 1 87 ? 4.668 -1.992 -20.310 1.00 65.06 87 LEU A O 1
ATOM 661 N N . PHE A 1 88 ? 5.614 -2.331 -18.308 1.00 67.62 88 PHE A N 1
ATOM 662 C CA . PHE A 1 88 ? 5.061 -1.138 -17.686 1.00 67.62 88 PHE A CA 1
ATOM 663 C C . PHE A 1 88 ? 6.032 0.040 -17.855 1.00 67.62 88 PHE A C 1
ATOM 665 O O . PHE A 1 88 ? 7.135 0.004 -17.293 1.00 67.62 88 PHE A O 1
ATOM 672 N N . PRO A 1 89 ? 5.671 1.079 -18.625 1.00 64.38 89 PRO A N 1
ATOM 673 C CA . PRO A 1 89 ? 6.568 2.190 -18.884 1.00 64.38 89 PRO A CA 1
ATOM 674 C C . PRO A 1 89 ? 6.713 3.088 -17.651 1.00 64.38 89 PRO A C 1
ATOM 676 O O . PRO A 1 89 ? 5.759 3.345 -16.918 1.00 64.38 89 PRO A O 1
ATOM 679 N N . ALA A 1 90 ? 7.920 3.608 -17.435 1.00 61.50 90 ALA A N 1
ATOM 680 C CA . ALA A 1 90 ? 8.205 4.543 -16.343 1.00 61.50 90 ALA A CA 1
ATOM 681 C C . ALA A 1 90 ? 7.618 5.951 -16.567 1.00 61.50 90 ALA A C 1
ATOM 683 O O . ALA A 1 90 ? 7.512 6.743 -15.623 1.00 61.50 90 ALA A O 1
ATOM 684 N N . MET A 1 91 ? 7.266 6.264 -17.817 1.00 61.84 91 MET A N 1
ATOM 685 C CA . MET A 1 91 ? 6.671 7.523 -18.261 1.00 61.84 91 MET A CA 1
ATOM 686 C C . MET A 1 91 ? 5.626 7.242 -19.339 1.00 61.84 91 MET A C 1
ATOM 688 O O . MET A 1 91 ? 5.811 6.358 -20.166 1.00 61.84 91 MET A O 1
ATOM 692 N N . THR A 1 92 ? 4.539 8.008 -19.350 1.00 58.78 92 THR A N 1
ATOM 693 C CA . THR A 1 92 ? 3.481 7.881 -20.366 1.00 58.78 92 THR A CA 1
ATOM 694 C C . THR A 1 92 ? 3.827 8.606 -21.667 1.00 58.78 92 THR A C 1
ATOM 696 O O . THR A 1 92 ? 3.384 8.195 -22.734 1.00 58.78 92 THR A O 1
ATOM 699 N N . LYS A 1 93 ? 4.663 9.650 -21.591 1.00 58.62 93 LYS A N 1
ATOM 700 C CA . LYS A 1 93 ? 5.237 10.348 -22.746 1.00 58.62 93 LYS A CA 1
ATOM 701 C C . LYS A 1 93 ? 6.645 9.818 -22.997 1.00 58.62 93 LYS A C 1
ATOM 703 O O . LYS A 1 93 ? 7.453 9.827 -22.072 1.00 58.62 93 LYS A O 1
ATOM 708 N N . ALA A 1 94 ? 6.930 9.386 -24.226 1.00 59.88 94 ALA A N 1
ATOM 709 C CA . ALA A 1 94 ? 8.278 9.025 -24.674 1.00 59.88 94 ALA A CA 1
ATOM 710 C C . ALA A 1 94 ? 8.995 8.017 -23.727 1.00 59.88 94 ALA A C 1
ATOM 712 O O . ALA A 1 94 ? 10.028 8.337 -23.129 1.00 59.88 94 ALA A O 1
ATOM 713 N N . PRO A 1 95 ? 8.444 6.802 -23.529 1.00 67.00 95 PRO A N 1
ATOM 714 C CA . PRO A 1 95 ? 8.919 5.856 -22.519 1.00 67.00 95 PRO A CA 1
ATOM 715 C C . PRO A 1 95 ? 10.325 5.327 -22.831 1.00 67.00 95 PRO A C 1
ATOM 717 O O . PRO A 1 95 ? 10.494 4.446 -23.664 1.00 67.00 95 PRO A O 1
ATOM 720 N N . ARG A 1 96 ? 11.351 5.836 -22.137 1.00 79.44 96 ARG A N 1
ATOM 721 C CA . ARG A 1 96 ? 12.751 5.373 -22.290 1.00 79.44 96 ARG A CA 1
ATOM 722 C C . ARG A 1 96 ? 13.136 4.214 -21.373 1.00 79.44 96 ARG A C 1
ATOM 724 O O . ARG A 1 96 ? 14.193 3.609 -21.538 1.00 79.44 96 ARG A O 1
ATOM 731 N N . THR A 1 97 ? 12.300 3.915 -20.383 1.00 84.00 97 THR A N 1
ATOM 732 C CA . THR A 1 97 ? 12.480 2.790 -19.461 1.00 84.00 97 THR A CA 1
ATOM 733 C C . THR A 1 97 ? 11.161 2.056 -19.286 1.00 84.00 97 THR A C 1
ATOM 735 O O . THR A 1 97 ? 10.123 2.696 -19.099 1.00 84.00 97 THR A O 1
ATOM 738 N N . ALA A 1 98 ? 11.209 0.729 -19.295 1.00 87.38 98 ALA A N 1
ATOM 739 C CA . ALA A 1 98 ? 10.074 -0.114 -18.965 1.00 87.38 98 ALA A CA 1
ATOM 740 C C . ALA A 1 98 ? 10.476 -1.271 -18.047 1.00 87.38 98 ALA A C 1
ATOM 742 O O . ALA A 1 98 ? 11.604 -1.760 -18.088 1.00 87.38 98 ALA A O 1
ATOM 743 N N . PHE A 1 99 ? 9.532 -1.704 -17.219 1.00 89.50 99 PHE A N 1
ATOM 744 C CA . PHE A 1 99 ? 9.698 -2.816 -16.288 1.00 89.50 99 PHE A CA 1
ATOM 745 C C . PHE A 1 99 ? 8.796 -3.964 -16.712 1.00 89.50 99 PHE A C 1
ATOM 747 O O . PHE A 1 99 ? 7.616 -3.745 -16.981 1.00 89.50 99 PHE A O 1
ATOM 754 N N . THR A 1 100 ? 9.313 -5.188 -16.736 1.00 90.44 100 THR A N 1
ATOM 755 C CA . THR A 1 100 ? 8.462 -6.362 -16.961 1.00 90.44 100 THR A CA 1
ATOM 756 C C . THR A 1 100 ? 7.504 -6.564 -15.784 1.00 90.44 100 THR A C 1
ATOM 758 O O . THR A 1 100 ? 7.830 -6.287 -14.626 1.00 90.44 100 THR A O 1
ATOM 761 N N . PHE A 1 101 ? 6.310 -7.103 -16.028 1.00 90.19 101 PHE A N 1
ATOM 762 C CA . PHE A 1 101 ? 5.407 -7.473 -14.926 1.00 90.19 101 PHE A CA 1
ATOM 763 C C . PHE A 1 101 ? 6.062 -8.484 -13.976 1.00 90.19 101 PHE A C 1
ATOM 765 O O . PHE A 1 101 ? 5.808 -8.456 -12.774 1.00 90.19 101 PHE A O 1
ATOM 772 N N . GLN A 1 102 ? 6.957 -9.332 -14.493 1.00 91.75 102 GLN A N 1
ATOM 773 C CA . GLN A 1 102 ? 7.694 -10.309 -13.700 1.00 91.75 102 GLN A CA 1
ATOM 774 C C . GLN A 1 102 ? 8.612 -9.649 -12.664 1.00 91.75 102 GLN A C 1
ATOM 776 O O . GLN A 1 102 ? 8.604 -10.076 -11.507 1.00 91.75 102 GLN A O 1
ATOM 781 N N . VAL A 1 103 ? 9.364 -8.599 -13.027 1.00 93.88 103 VAL A N 1
ATOM 782 C CA . VAL A 1 103 ? 10.227 -7.901 -12.057 1.00 93.88 103 VAL A CA 1
ATOM 783 C C . VAL A 1 103 ? 9.405 -7.138 -11.022 1.00 93.88 103 VAL A C 1
ATOM 785 O O . VAL A 1 103 ? 9.753 -7.131 -9.844 1.00 93.88 103 VAL A O 1
ATOM 788 N N . LEU A 1 104 ? 8.268 -6.559 -11.417 1.00 93.81 104 LEU A N 1
ATOM 789 C CA . LEU A 1 104 ? 7.380 -5.860 -10.486 1.00 93.81 104 LEU A CA 1
ATOM 790 C C . LEU A 1 104 ? 6.721 -6.825 -9.494 1.00 93.81 104 LEU A C 1
ATOM 792 O O . LEU A 1 104 ? 6.621 -6.526 -8.303 1.00 93.81 104 LEU A O 1
ATOM 796 N N . ASP A 1 105 ? 6.325 -8.008 -9.959 1.00 93.44 105 ASP A N 1
ATOM 797 C CA . ASP A 1 105 ? 5.775 -9.071 -9.120 1.00 93.44 105 ASP A CA 1
ATOM 798 C C . ASP A 1 105 ? 6.820 -9.672 -8.192 1.00 93.44 105 ASP A C 1
ATOM 800 O O . ASP A 1 105 ? 6.537 -9.895 -7.012 1.00 93.44 105 ASP A O 1
ATOM 804 N N . ASN A 1 106 ? 8.030 -9.907 -8.699 1.00 95.00 106 ASN A N 1
ATOM 805 C CA . ASN A 1 106 ? 9.129 -10.382 -7.876 1.00 95.00 106 ASN A CA 1
ATOM 806 C C . ASN A 1 106 ? 9.520 -9.341 -6.821 1.00 95.00 106 ASN A C 1
ATOM 808 O O . ASN A 1 106 ? 9.686 -9.709 -5.663 1.00 95.00 106 ASN A O 1
ATOM 812 N N . PHE A 1 107 ? 9.562 -8.053 -7.171 1.00 95.12 107 PHE A N 1
ATOM 813 C CA . PHE A 1 107 ? 9.815 -6.985 -6.208 1.00 95.12 107 PHE A CA 1
ATOM 814 C C . PHE A 1 107 ? 8.761 -6.942 -5.096 1.00 95.12 107 PHE A C 1
ATOM 816 O O . PHE A 1 107 ? 9.118 -6.851 -3.924 1.00 95.12 107 PHE A O 1
ATOM 823 N N . ILE A 1 108 ? 7.467 -7.024 -5.431 1.00 93.44 108 ILE A N 1
ATOM 824 C CA . ILE A 1 108 ? 6.400 -7.038 -4.417 1.00 93.44 108 ILE A CA 1
ATOM 825 C C . ILE A 1 108 ? 6.567 -8.232 -3.468 1.00 93.44 108 ILE A C 1
ATOM 827 O O . ILE A 1 108 ? 6.449 -8.051 -2.258 1.00 93.44 108 ILE A O 1
ATOM 831 N N . ARG A 1 109 ? 6.885 -9.423 -3.990 1.00 94.25 109 ARG A N 1
ATOM 832 C CA . ARG A 1 109 ? 7.113 -10.628 -3.173 1.00 94.25 109 ARG A CA 1
ATOM 833 C C . ARG A 1 109 ? 8.344 -10.490 -2.276 1.00 94.25 109 ARG A C 1
ATOM 835 O O . ARG A 1 109 ? 8.220 -10.678 -1.074 1.00 94.25 109 ARG A O 1
ATOM 842 N N . ASP A 1 110 ? 9.494 -10.092 -2.823 1.00 94.62 110 ASP A N 1
ATOM 843 C CA . ASP A 1 110 ? 10.737 -9.895 -2.056 1.00 94.62 110 ASP A CA 1
ATOM 844 C C . ASP A 1 110 ? 10.572 -8.795 -0.984 1.00 94.62 110 ASP A C 1
ATOM 846 O O . ASP A 1 110 ? 11.181 -8.856 0.089 1.00 94.62 110 ASP A O 1
ATOM 850 N N . ASN A 1 111 ? 9.741 -7.782 -1.251 1.00 93.81 111 ASN A N 1
ATOM 851 C CA . ASN A 1 111 ? 9.442 -6.727 -0.287 1.00 93.81 111 ASN A CA 1
ATOM 852 C C . ASN A 1 111 ? 8.615 -7.239 0.901 1.00 93.81 111 ASN A C 1
ATOM 854 O O . ASN A 1 111 ? 8.912 -6.860 2.030 1.00 93.81 111 ASN A O 1
ATOM 858 N N . VAL A 1 112 ? 7.614 -8.089 0.654 1.00 90.88 112 VAL A N 1
ATOM 859 C CA . VAL A 1 112 ? 6.722 -8.625 1.696 1.00 90.88 112 VAL A CA 1
ATOM 860 C C . VAL A 1 112 ? 7.374 -9.779 2.459 1.00 90.88 112 VAL A C 1
ATOM 862 O O . VAL A 1 112 ? 7.442 -9.734 3.681 1.00 90.88 112 VAL A O 1
ATOM 865 N N . GLU A 1 113 ? 7.894 -10.783 1.754 1.00 95.25 113 GLU A N 1
ATOM 866 C CA . GLU A 1 113 ? 8.402 -12.022 2.362 1.00 95.25 113 GLU A CA 1
ATOM 867 C C . GLU A 1 113 ? 9.796 -11.852 2.970 1.00 95.25 113 GLU A C 1
ATOM 869 O O . GLU A 1 113 ? 10.112 -12.422 4.011 1.00 95.25 113 GLU A O 1
ATOM 874 N N . CYS A 1 114 ? 10.657 -11.068 2.317 1.00 94.69 114 CYS A N 1
ATOM 875 C CA . CYS A 1 114 ? 12.056 -10.927 2.722 1.00 94.69 114 CYS A CA 1
ATOM 876 C C . CYS A 1 114 ? 12.362 -9.573 3.374 1.00 94.69 114 CYS A C 1
ATOM 878 O O . CYS A 1 114 ? 13.515 -9.321 3.723 1.00 94.69 114 CYS A O 1
ATOM 880 N N . GLY A 1 115 ? 11.382 -8.669 3.489 1.00 93.06 115 GLY A N 1
ATOM 881 C CA . GLY A 1 115 ? 11.605 -7.310 3.997 1.00 93.06 115 GLY A CA 1
ATOM 882 C C . GLY A 1 115 ? 12.609 -6.508 3.160 1.00 93.06 115 GLY A C 1
ATOM 883 O O . GLY A 1 115 ? 13.266 -5.597 3.667 1.00 93.06 115 GLY A O 1
ATOM 884 N N . THR A 1 116 ? 12.785 -6.862 1.881 1.00 94.00 116 THR A N 1
ATOM 885 C CA . THR A 1 116 ? 13.818 -6.254 1.036 1.00 94.00 116 THR A CA 1
ATOM 886 C C . THR A 1 116 ? 13.418 -4.826 0.676 1.00 94.00 116 THR A C 1
ATOM 888 O O . THR A 1 116 ? 12.340 -4.580 0.127 1.00 94.00 116 THR A O 1
ATOM 891 N N . SER A 1 117 ? 14.298 -3.865 0.968 1.00 94.06 117 SER A N 1
ATOM 892 C CA . SER A 1 117 ? 14.111 -2.480 0.535 1.00 94.06 117 SER A CA 1
ATOM 893 C C . SER A 1 117 ? 14.227 -2.374 -0.988 1.00 94.06 117 SER A C 1
ATOM 895 O O . SER A 1 117 ? 14.984 -3.113 -1.618 1.00 94.06 117 SER A O 1
ATOM 897 N N . ALA A 1 118 ? 13.526 -1.415 -1.596 1.00 93.12 118 ALA A N 1
ATOM 898 C CA . ALA A 1 118 ? 13.629 -1.172 -3.037 1.00 93.12 118 ALA A CA 1
ATOM 899 C C . ALA A 1 118 ? 15.079 -0.921 -3.490 1.00 93.12 118 ALA A C 1
ATOM 901 O O . ALA A 1 118 ? 15.469 -1.339 -4.577 1.00 93.12 118 ALA A O 1
ATOM 902 N N . MET A 1 119 ? 15.889 -0.279 -2.639 1.00 94.00 119 MET A N 1
ATOM 903 C CA . MET A 1 119 ? 17.300 -0.013 -2.916 1.00 94.00 119 MET A CA 1
ATOM 904 C C . MET A 1 119 ? 18.096 -1.318 -2.988 1.00 94.00 119 MET A C 1
ATOM 906 O O . MET A 1 119 ? 18.782 -1.560 -3.975 1.00 94.00 119 MET A O 1
ATOM 910 N N . ASN A 1 120 ? 17.943 -2.196 -1.990 1.00 95.25 120 ASN A N 1
ATOM 911 C CA . ASN A 1 120 ? 18.619 -3.494 -1.968 1.00 95.25 120 ASN A CA 1
ATOM 912 C C . ASN A 1 120 ? 18.168 -4.385 -3.129 1.00 95.25 120 ASN A C 1
ATOM 914 O O . ASN A 1 120 ? 18.992 -5.073 -3.732 1.00 95.25 120 ASN A O 1
ATOM 918 N N . TYR A 1 121 ? 16.878 -4.340 -3.469 1.00 95.56 121 TYR A N 1
ATOM 919 C CA . TYR A 1 121 ? 16.336 -5.055 -4.618 1.00 95.56 121 TYR A CA 1
ATOM 920 C C . TYR A 1 121 ? 16.953 -4.560 -5.933 1.00 95.56 121 TYR A C 1
ATOM 922 O O . TYR A 1 121 ? 17.403 -5.364 -6.746 1.00 95.56 121 TYR A O 1
ATOM 930 N N . TYR A 1 122 ? 17.068 -3.243 -6.125 1.00 94.81 122 TYR A N 1
ATOM 931 C CA . TYR A 1 122 ? 17.712 -2.703 -7.321 1.00 94.81 122 TYR A CA 1
ATOM 932 C C . TYR A 1 122 ? 19.213 -3.029 -7.362 1.00 94.81 122 TYR A C 1
ATOM 934 O O . TYR A 1 122 ? 19.729 -3.436 -8.399 1.00 94.81 122 TYR A O 1
ATOM 942 N N . SER A 1 123 ? 19.918 -2.967 -6.229 1.00 94.12 123 SER A N 1
ATOM 943 C CA . SER A 1 123 ? 21.318 -3.406 -6.151 1.00 94.12 123 SER A CA 1
ATOM 944 C C . SER A 1 123 ? 21.497 -4.895 -6.466 1.00 94.12 123 SER A C 1
ATOM 946 O O . SER A 1 123 ? 22.530 -5.287 -7.011 1.00 94.12 123 SER A O 1
ATOM 948 N N . LYS A 1 124 ? 20.512 -5.746 -6.145 1.00 94.81 124 LYS A N 1
ATOM 949 C CA . LYS A 1 124 ? 20.474 -7.147 -6.596 1.00 94.81 124 LYS A CA 1
ATOM 950 C C . LYS A 1 124 ? 20.375 -7.209 -8.123 1.00 94.81 124 LYS A C 1
ATOM 952 O O . LYS A 1 124 ? 21.197 -7.891 -8.723 1.00 94.81 124 LYS A O 1
ATOM 957 N N . LEU A 1 125 ? 19.468 -6.456 -8.751 1.00 94.94 125 LEU A N 1
ATOM 958 C CA . LEU A 1 125 ? 19.350 -6.399 -10.219 1.00 94.94 125 LEU A CA 1
ATOM 959 C C . LEU A 1 125 ? 20.647 -5.936 -10.898 1.00 94.94 125 LEU A C 1
ATOM 961 O O . LEU A 1 125 ? 21.065 -6.529 -11.891 1.00 94.94 125 LEU A O 1
ATOM 965 N N . GLN A 1 126 ? 21.331 -4.936 -10.337 1.00 94.06 126 GLN A N 1
ATOM 966 C CA . GLN A 1 126 ? 22.629 -4.485 -10.850 1.00 94.06 126 GLN A CA 1
ATOM 967 C C . GLN A 1 126 ? 23.678 -5.604 -10.817 1.00 94.06 126 GLN A C 1
ATOM 969 O O . GLN A 1 126 ? 24.366 -5.830 -11.807 1.00 94.06 126 GLN A O 1
ATOM 974 N N . ARG A 1 127 ? 23.763 -6.361 -9.716 1.00 94.31 127 ARG A N 1
ATOM 975 C CA . ARG A 1 127 ? 24.696 -7.497 -9.598 1.00 94.31 127 ARG A CA 1
ATOM 976 C C . ARG A 1 127 ? 24.333 -8.680 -10.492 1.00 94.31 127 ARG A C 1
ATOM 978 O O . ARG A 1 127 ? 25.234 -9.375 -10.945 1.00 94.31 127 ARG A O 1
ATOM 985 N N . VAL A 1 128 ? 23.042 -8.911 -10.733 1.00 94.31 128 VAL A N 1
ATOM 986 C CA . VAL A 1 128 ? 22.574 -9.923 -11.693 1.00 94.31 128 VAL A CA 1
ATOM 987 C C . VAL A 1 128 ? 22.958 -9.517 -13.119 1.00 94.31 128 VAL A C 1
ATOM 989 O O . VAL A 1 128 ? 23.408 -10.360 -13.885 1.00 94.31 128 VAL A O 1
ATOM 992 N N . THR A 1 129 ? 22.851 -8.225 -13.446 1.00 92.38 129 THR A N 1
ATOM 993 C CA . THR A 1 129 ? 23.223 -7.684 -14.765 1.00 92.38 129 THR A CA 1
ATOM 994 C C . THR A 1 129 ? 24.731 -7.763 -15.003 1.00 92.38 129 THR A C 1
ATOM 996 O O . THR A 1 129 ? 25.176 -8.203 -16.058 1.00 92.38 129 THR A O 1
ATOM 999 N N . SER A 1 130 ? 25.529 -7.338 -14.021 1.00 91.69 130 SER A N 1
ATOM 1000 C CA . SER A 1 130 ? 26.987 -7.420 -14.058 1.00 91.69 130 SER A CA 1
ATOM 1001 C C . SER A 1 130 ? 27.522 -7.681 -12.657 1.00 91.69 130 SER A C 1
ATOM 1003 O O . SER A 1 130 ? 27.492 -6.814 -11.780 1.00 91.69 130 SER A O 1
ATOM 1005 N N . SER A 1 131 ? 28.046 -8.887 -12.442 1.00 89.44 131 SER A N 1
ATOM 1006 C CA . SER A 1 131 ? 28.632 -9.272 -11.156 1.00 89.44 131 SER A CA 1
ATOM 1007 C C . SER A 1 131 ? 29.960 -8.562 -10.885 1.00 89.44 131 SER A C 1
ATOM 1009 O O . SER A 1 131 ? 30.308 -8.341 -9.728 1.00 89.44 131 SER A O 1
ATOM 1011 N N . VAL A 1 132 ? 30.699 -8.213 -11.944 1.00 89.56 132 VAL A N 1
ATOM 1012 C CA . VAL A 1 132 ? 32.032 -7.595 -11.861 1.00 89.56 132 VAL A CA 1
ATOM 1013 C C . VAL A 1 132 ? 31.929 -6.074 -11.729 1.00 89.56 132 VAL A C 1
ATOM 1015 O O . VAL A 1 132 ? 32.653 -5.480 -10.934 1.00 89.56 132 VAL A O 1
ATOM 1018 N N . PHE A 1 133 ? 30.995 -5.445 -12.452 1.00 89.94 133 PHE A N 1
ATOM 1019 C CA . PHE A 1 133 ? 30.842 -3.986 -12.498 1.00 89.94 133 PHE A CA 1
ATOM 1020 C C . PHE A 1 133 ? 29.388 -3.537 -12.259 1.00 89.94 133 PHE A C 1
ATOM 1022 O O . PHE A 1 133 ? 28.790 -2.887 -13.117 1.00 89.94 133 PHE A O 1
ATOM 1029 N N . PRO A 1 134 ? 28.789 -3.839 -11.091 1.00 88.88 134 PRO A N 1
ATOM 1030 C CA . PRO A 1 134 ? 27.391 -3.491 -10.816 1.00 88.88 134 PRO A CA 1
ATOM 1031 C C . PRO A 1 134 ? 27.140 -1.975 -10.777 1.00 88.88 134 PRO A C 1
ATOM 1033 O O . PRO A 1 134 ? 26.031 -1.528 -11.044 1.00 88.88 134 PRO A O 1
ATOM 1036 N N . HIS A 1 135 ? 28.164 -1.177 -10.463 1.00 87.69 135 HIS A N 1
ATOM 1037 C CA . HIS A 1 135 ? 28.070 0.284 -10.405 1.00 87.69 135 HIS A CA 1
ATOM 1038 C C . HIS A 1 135 ? 27.946 0.942 -11.789 1.00 87.69 135 HIS A C 1
ATOM 1040 O O . HIS A 1 135 ? 27.448 2.058 -11.869 1.00 87.69 135 HIS A O 1
ATOM 1046 N N . LEU A 1 136 ? 28.346 0.250 -12.864 1.00 88.94 136 LEU A N 1
ATOM 1047 C CA . LEU A 1 136 ? 28.204 0.726 -14.247 1.00 88.94 136 LEU A CA 1
ATOM 1048 C C . LEU A 1 136 ? 26.821 0.414 -14.842 1.00 88.94 136 LEU A C 1
ATOM 1050 O O . LEU A 1 136 ? 26.495 0.855 -15.940 1.00 88.94 136 LEU A O 1
ATOM 1054 N N . VAL A 1 137 ? 25.992 -0.364 -14.140 1.00 89.00 137 VAL A N 1
ATOM 1055 C CA . VAL A 1 137 ? 24.634 -0.681 -14.592 1.00 89.00 137 VAL A CA 1
ATOM 1056 C C . VAL A 1 137 ? 23.738 0.546 -14.386 1.00 89.00 137 VAL A C 1
ATOM 1058 O O . VAL A 1 137 ? 23.675 1.044 -13.254 1.00 89.00 137 VAL A O 1
ATOM 1061 N N . PRO A 1 138 ? 22.988 0.997 -15.415 1.00 88.75 138 PRO A N 1
ATOM 1062 C CA . PRO A 1 138 ? 22.129 2.170 -15.315 1.00 88.75 138 PRO A CA 1
ATOM 1063 C C . PRO A 1 138 ? 21.215 2.131 -14.094 1.00 88.75 138 PRO A C 1
ATOM 1065 O O . PRO A 1 138 ? 20.557 1.126 -13.808 1.00 88.75 138 PRO A O 1
ATOM 1068 N N . ASN A 1 139 ? 21.147 3.247 -13.375 1.00 88.44 139 ASN A N 1
ATOM 1069 C CA . ASN A 1 139 ? 20.306 3.362 -12.196 1.00 88.44 139 ASN A CA 1
ATOM 1070 C C . ASN A 1 139 ? 18.890 3.824 -12.577 1.00 88.44 139 ASN A C 1
ATOM 1072 O O . ASN A 1 139 ? 18.692 4.966 -12.983 1.00 88.44 139 ASN A O 1
ATOM 1076 N N . ARG A 1 140 ? 17.909 2.931 -12.418 1.00 91.69 140 ARG A N 1
ATOM 1077 C CA . ARG A 1 140 ? 16.467 3.163 -12.614 1.00 91.69 140 ARG A CA 1
ATOM 1078 C C . ARG A 1 140 ? 15.669 2.970 -11.323 1.00 91.69 140 ARG A C 1
ATOM 1080 O O . ARG A 1 140 ? 14.499 2.588 -11.335 1.00 91.69 140 ARG A O 1
ATOM 1087 N N . TYR A 1 141 ? 16.312 3.196 -10.178 1.00 90.50 141 TYR A N 1
ATOM 1088 C CA . TYR A 1 141 ? 15.711 3.032 -8.854 1.00 90.50 141 TYR A CA 1
ATOM 1089 C C . TYR A 1 141 ? 14.491 3.939 -8.628 1.00 90.50 141 TYR A C 1
ATOM 1091 O O . TYR A 1 141 ? 13.473 3.494 -8.092 1.00 90.50 141 TYR A O 1
ATOM 1099 N N . ARG A 1 142 ? 14.564 5.213 -9.038 1.00 90.00 142 ARG A N 1
ATOM 1100 C CA . ARG A 1 142 ? 13.458 6.171 -8.854 1.00 90.00 142 ARG A CA 1
ATOM 1101 C C . ARG A 1 142 ? 12.239 5.764 -9.681 1.00 90.00 142 ARG A C 1
ATOM 1103 O O . ARG A 1 142 ? 11.104 5.848 -9.211 1.00 90.00 142 ARG A O 1
ATOM 1110 N N . GLU A 1 143 ? 12.486 5.278 -10.888 1.00 90.25 143 GLU A N 1
ATOM 1111 C CA . GLU A 1 143 ? 11.493 4.741 -11.804 1.00 90.25 143 GLU A CA 1
ATOM 1112 C C . GLU A 1 143 ? 10.861 3.468 -11.229 1.00 90.25 143 GLU A C 1
ATOM 1114 O O . GLU A 1 143 ? 9.634 3.375 -11.207 1.00 90.25 143 GLU A O 1
ATOM 1119 N N . LEU A 1 144 ? 11.656 2.555 -10.650 1.00 90.62 144 LEU A N 1
ATOM 1120 C CA . LEU A 1 144 ? 11.145 1.371 -9.946 1.00 90.62 144 LEU A CA 1
ATOM 1121 C C . LEU A 1 144 ? 10.203 1.766 -8.801 1.00 90.62 144 LEU A C 1
ATOM 1123 O O . LEU A 1 144 ? 9.121 1.194 -8.669 1.00 90.62 144 LEU A O 1
ATOM 1127 N N . LEU A 1 145 ? 10.563 2.758 -7.979 1.00 90.69 145 LEU A N 1
ATOM 1128 C CA . LEU A 1 145 ? 9.698 3.241 -6.894 1.00 90.69 145 LEU A CA 1
ATOM 1129 C C . LEU A 1 145 ? 8.364 3.796 -7.406 1.00 90.69 145 LEU A C 1
ATOM 1131 O O . LEU A 1 145 ? 7.324 3.601 -6.778 1.00 90.69 145 LEU A O 1
ATOM 1135 N N . ARG A 1 146 ? 8.371 4.533 -8.519 1.00 88.75 146 ARG A N 1
ATOM 1136 C CA . ARG A 1 146 ? 7.144 5.080 -9.118 1.00 88.75 146 ARG A CA 1
ATOM 1137 C C . ARG A 1 146 ? 6.277 3.963 -9.695 1.00 88.75 146 ARG A C 1
ATOM 1139 O O . ARG A 1 146 ? 5.123 3.823 -9.297 1.00 88.75 146 ARG A O 1
ATOM 1146 N N . VAL A 1 147 ? 6.852 3.147 -10.573 1.00 88.75 147 VAL A N 1
ATOM 1147 C CA . VAL A 1 147 ? 6.138 2.079 -11.279 1.00 88.75 147 VAL A CA 1
ATOM 1148 C C . VAL A 1 147 ? 5.614 1.027 -10.310 1.00 88.75 147 VAL A C 1
ATOM 1150 O O . VAL A 1 147 ? 4.471 0.605 -10.438 1.00 88.75 147 VAL A O 1
ATOM 1153 N N . SER A 1 148 ? 6.384 0.644 -9.290 1.00 90.75 148 SER A N 1
ATOM 1154 C CA . SER A 1 148 ? 5.922 -0.334 -8.295 1.00 90.75 148 SER A CA 1
ATOM 1155 C C . SER A 1 148 ? 4.705 0.144 -7.497 1.00 90.75 148 SER A C 1
ATOM 1157 O O . SER A 1 148 ? 3.838 -0.670 -7.183 1.00 90.75 148 SER A O 1
ATOM 1159 N N . ARG A 1 149 ? 4.588 1.448 -7.203 1.00 90.69 149 ARG A N 1
ATOM 1160 C CA . ARG A 1 149 ? 3.396 2.025 -6.553 1.00 90.69 149 ARG A CA 1
ATOM 1161 C C . ARG A 1 149 ? 2.173 1.971 -7.466 1.00 90.69 149 ARG A C 1
ATOM 1163 O O . ARG A 1 149 ? 1.124 1.504 -7.034 1.00 90.69 149 ARG A O 1
ATOM 1170 N N . MET A 1 150 ? 2.329 2.368 -8.729 1.00 89.50 150 MET A N 1
ATOM 1171 C CA . MET A 1 150 ? 1.261 2.275 -9.734 1.00 89.50 150 MET A CA 1
ATOM 1172 C C . MET A 1 150 ? 0.833 0.821 -9.958 1.00 89.50 150 MET A C 1
ATOM 1174 O O . MET A 1 150 ? -0.354 0.518 -9.997 1.00 89.50 150 MET A O 1
ATOM 1178 N N . TRP A 1 151 ? 1.794 -0.099 -10.029 1.00 91.06 151 TRP A N 1
ATOM 1179 C CA . TRP A 1 151 ? 1.540 -1.524 -10.213 1.00 91.06 151 TRP A CA 1
ATOM 1180 C C . TRP A 1 151 ? 0.760 -2.142 -9.049 1.00 91.06 151 TRP A C 1
ATOM 1182 O O . TRP A 1 151 ? -0.173 -2.911 -9.274 1.00 91.06 151 TRP A O 1
ATOM 1192 N N . ARG A 1 152 ? 1.087 -1.771 -7.803 1.00 91.62 152 ARG A N 1
ATOM 1193 C CA . ARG A 1 152 ? 0.316 -2.183 -6.617 1.00 91.62 152 ARG A CA 1
ATOM 1194 C C . ARG A 1 152 ? -1.137 -1.719 -6.704 1.00 91.62 152 ARG A C 1
ATOM 1196 O O . ARG A 1 152 ? -2.027 -2.531 -6.469 1.00 91.62 152 ARG A O 1
ATOM 1203 N N . LEU A 1 153 ? -1.370 -0.461 -7.085 1.00 90.75 153 LEU A N 1
ATOM 1204 C CA . LEU A 1 153 ? -2.723 0.068 -7.275 1.00 90.75 153 LEU A CA 1
ATOM 1205 C C . LEU A 1 153 ? -3.476 -0.690 -8.376 1.00 90.75 153 LEU A C 1
ATOM 1207 O O . LEU A 1 153 ? -4.598 -1.130 -8.156 1.00 90.75 153 LEU A O 1
ATOM 1211 N N . LEU A 1 154 ? -2.855 -0.899 -9.538 1.00 89.94 154 LEU A N 1
ATOM 1212 C CA . LEU A 1 154 ? -3.489 -1.615 -10.650 1.00 89.94 154 LEU A CA 1
ATOM 1213 C C . LEU A 1 154 ? -3.859 -3.052 -10.279 1.00 89.94 154 LEU A C 1
ATOM 1215 O O . LEU A 1 154 ? -4.930 -3.528 -10.651 1.00 89.94 154 LEU A O 1
ATOM 1219 N N . LYS A 1 155 ? -3.005 -3.741 -9.513 1.00 90.38 155 LYS A N 1
ATOM 1220 C CA . LYS A 1 155 ? -3.340 -5.061 -8.970 1.00 90.38 155 LYS A CA 1
ATOM 1221 C C . LYS A 1 155 ? -4.524 -5.008 -8.018 1.00 90.38 155 LYS A C 1
ATOM 1223 O O . LYS A 1 155 ? -5.389 -5.872 -8.113 1.00 90.38 155 LYS A O 1
ATOM 1228 N N . LEU A 1 156 ? -4.564 -4.008 -7.141 1.00 91.06 156 LEU A N 1
ATOM 1229 C CA . LEU A 1 156 ? -5.653 -3.836 -6.188 1.00 91.06 156 LEU A CA 1
ATOM 1230 C C . LEU A 1 156 ? -6.986 -3.586 -6.906 1.00 91.06 156 LEU A C 1
ATOM 1232 O O . LEU A 1 156 ? -7.947 -4.307 -6.661 1.00 91.06 156 LEU A O 1
ATOM 1236 N N . LEU A 1 157 ? -7.010 -2.655 -7.863 1.00 91.88 157 LEU A N 1
ATOM 1237 C CA . LEU A 1 157 ? -8.176 -2.375 -8.708 1.00 91.88 157 LEU A CA 1
ATOM 1238 C C . LEU A 1 157 ? -8.645 -3.633 -9.444 1.00 91.88 157 LEU A C 1
ATOM 1240 O O . LEU A 1 157 ? -9.819 -3.987 -9.377 1.00 91.88 157 LEU A O 1
ATOM 1244 N N . LYS A 1 158 ? -7.714 -4.364 -10.071 1.00 91.00 158 LYS A N 1
ATOM 1245 C CA . LYS A 1 158 ? -8.018 -5.621 -10.765 1.00 91.00 158 LYS A CA 1
ATOM 1246 C C . LYS A 1 158 ? -8.626 -6.668 -9.830 1.00 91.00 158 LYS A C 1
ATOM 1248 O O . LYS A 1 158 ? -9.550 -7.366 -10.233 1.00 91.00 158 LYS A O 1
ATOM 1253 N N . TRP A 1 159 ? -8.097 -6.820 -8.616 1.00 90.75 159 TRP A N 1
ATOM 1254 C CA . TRP A 1 159 ? -8.605 -7.795 -7.646 1.00 90.75 159 TRP A CA 1
ATOM 1255 C C . TRP A 1 159 ? -10.004 -7.459 -7.138 1.00 90.75 159 TRP A C 1
ATOM 1257 O O . TRP A 1 159 ? -10.772 -8.379 -6.883 1.00 90.75 159 TRP A O 1
ATOM 1267 N N . GLN A 1 160 ? -10.341 -6.174 -7.058 1.00 90.56 160 GLN A N 1
ATOM 1268 C CA . GLN A 1 160 ? -11.668 -5.702 -6.659 1.00 90.56 160 GLN A CA 1
ATOM 1269 C C . GLN A 1 160 ? -12.637 -5.542 -7.842 1.00 90.56 160 GLN A C 1
ATOM 1271 O O . GLN A 1 160 ? -13.772 -5.121 -7.662 1.00 90.56 160 GLN A O 1
ATOM 1276 N N . GLY A 1 161 ? -12.212 -5.889 -9.062 1.00 90.50 161 GLY A N 1
ATOM 1277 C CA . GLY A 1 161 ? -13.064 -5.852 -10.253 1.00 90.50 161 GLY A CA 1
ATOM 1278 C C . GLY A 1 161 ? -13.240 -4.469 -10.888 1.00 90.50 161 GLY A C 1
ATOM 1279 O O . GLY A 1 161 ? -14.080 -4.323 -11.773 1.00 90.50 161 GLY A O 1
ATOM 1280 N N . PHE A 1 162 ? -12.441 -3.472 -10.499 1.00 90.06 162 PHE A N 1
ATOM 1281 C CA . PHE A 1 162 ? -12.464 -2.147 -11.120 1.00 90.06 162 PHE A CA 1
ATOM 1282 C C . PHE A 1 162 ? -11.772 -2.161 -12.485 1.00 90.06 162 PHE A C 1
ATOM 1284 O O . PHE A 1 162 ? -10.672 -2.698 -12.653 1.00 90.06 162 PHE A O 1
ATOM 1291 N N . HIS A 1 163 ? -12.407 -1.523 -13.462 1.00 85.75 163 HIS A N 1
ATOM 1292 C CA . HIS A 1 163 ? -11.894 -1.314 -14.813 1.00 85.75 163 HIS A CA 1
ATOM 1293 C C . HIS A 1 163 ? -12.186 0.115 -15.289 1.00 85.75 163 HIS A C 1
ATOM 1295 O O . HIS A 1 163 ? -12.815 0.899 -14.593 1.00 85.75 163 HIS A O 1
ATOM 1301 N N . GLN A 1 164 ? -11.750 0.464 -16.503 1.00 79.81 164 GLN A N 1
ATOM 1302 C CA . GLN A 1 164 ? -11.819 1.833 -17.037 1.00 79.81 164 GLN A CA 1
ATOM 1303 C C . GLN A 1 164 ? -13.226 2.468 -17.049 1.00 79.81 164 GLN A C 1
ATOM 1305 O O . GLN A 1 164 ? -13.334 3.687 -17.068 1.00 79.81 164 GLN A O 1
ATOM 1310 N N . GLN A 1 165 ? -14.294 1.664 -17.078 1.00 85.38 165 GLN A N 1
ATOM 1311 C CA . GLN A 1 165 ? -15.679 2.161 -17.087 1.00 85.38 165 GLN A CA 1
ATOM 1312 C C . GLN A 1 165 ? -16.351 2.045 -15.714 1.00 85.38 165 GLN A C 1
ATOM 1314 O O . GLN A 1 165 ? -17.513 2.422 -15.572 1.00 85.38 165 GLN A O 1
ATOM 1319 N N . SER A 1 166 ? -15.660 1.482 -14.723 1.00 85.88 166 SER A N 1
ATOM 1320 C CA . SER A 1 166 ? -16.153 1.463 -13.354 1.00 85.88 166 SER A CA 1
ATOM 1321 C C . SER A 1 166 ? -16.196 2.896 -12.816 1.00 85.88 166 SER A C 1
ATOM 1323 O O . SER A 1 166 ? -15.332 3.701 -13.173 1.00 85.88 166 SER A O 1
ATOM 1325 N N . PRO A 1 167 ? -17.180 3.233 -11.967 1.00 89.12 167 PRO A N 1
ATOM 1326 C CA . PRO A 1 167 ? -17.117 4.470 -11.204 1.00 89.12 167 PRO A CA 1
ATOM 1327 C C . PRO A 1 167 ? -15.882 4.464 -10.297 1.00 89.12 167 PRO A C 1
ATOM 1329 O O . PRO A 1 167 ? -15.321 3.404 -10.000 1.00 89.12 167 PRO A O 1
ATOM 1332 N N . ASP A 1 168 ? -15.481 5.649 -9.841 1.00 86.88 168 ASP A N 1
ATOM 1333 C CA . ASP A 1 168 ? -14.402 5.756 -8.866 1.00 86.88 168 ASP A CA 1
ATOM 1334 C C . ASP A 1 168 ? -14.749 4.969 -7.586 1.00 86.88 168 ASP A C 1
ATOM 1336 O O . ASP A 1 168 ? -15.915 4.967 -7.167 1.00 86.88 168 ASP A O 1
ATOM 1340 N N . PRO A 1 169 ? -13.762 4.296 -6.958 1.00 90.50 169 PRO A N 1
ATOM 1341 C CA . PRO A 1 169 ? -14.010 3.500 -5.765 1.00 90.50 169 PRO A CA 1
ATOM 1342 C C . PRO A 1 169 ? -14.455 4.383 -4.608 1.00 90.50 169 PRO A C 1
ATOM 1344 O O . PRO A 1 169 ? -13.961 5.499 -4.425 1.00 90.50 169 PRO A O 1
ATOM 1347 N N . TRP A 1 170 ? -15.343 3.845 -3.790 1.00 90.62 170 TRP A N 1
ATOM 1348 C CA . TRP A 1 170 ? -15.818 4.480 -2.578 1.00 90.62 170 TRP A CA 1
ATOM 1349 C C . TRP A 1 170 ? -14.768 4.365 -1.465 1.00 90.62 170 TRP A C 1
ATOM 1351 O O . TRP A 1 170 ? -13.780 3.625 -1.546 1.00 90.62 170 TRP A O 1
ATOM 1361 N N . ALA A 1 171 ? -15.002 5.109 -0.386 1.00 93.25 171 ALA A N 1
ATOM 1362 C CA . ALA A 1 171 ? -14.195 5.072 0.825 1.00 93.25 171 ALA A CA 1
ATOM 1363 C C . ALA A 1 171 ? -14.024 3.630 1.348 1.00 93.25 171 ALA A C 1
ATOM 1365 O O . ALA A 1 171 ? -14.995 2.958 1.691 1.00 93.25 171 ALA A O 1
ATOM 1366 N N . GLY A 1 172 ? -12.778 3.157 1.409 1.00 93.12 172 GLY A N 1
ATOM 1367 C CA . GLY A 1 172 ? -12.421 1.817 1.878 1.00 93.12 172 GLY A CA 1
ATOM 1368 C C . GLY A 1 172 ? -12.762 0.651 0.946 1.00 93.12 172 GLY A C 1
ATOM 1369 O O . GLY A 1 172 ? -12.513 -0.491 1.319 1.00 93.12 172 GLY A O 1
ATOM 1370 N N . GLU A 1 173 ? -13.289 0.897 -0.254 1.00 92.62 173 GLU A N 1
ATOM 1371 C CA . GLU A 1 173 ? -13.785 -0.164 -1.143 1.00 92.62 173 GLU A CA 1
ATOM 1372 C C . GLU A 1 173 ? -12.667 -1.007 -1.775 1.00 92.62 173 GLU A C 1
ATOM 1374 O O . GLU A 1 173 ? -12.878 -2.159 -2.152 1.00 92.62 173 GLU A O 1
ATOM 1379 N N . LEU A 1 174 ? -11.439 -0.481 -1.861 1.00 92.94 174 LEU A N 1
ATOM 1380 C CA . LEU A 1 174 ? -10.338 -1.216 -2.486 1.00 92.94 174 LEU A CA 1
ATOM 1381 C C . LEU A 1 174 ? -9.738 -2.309 -1.594 1.00 92.94 174 LEU A C 1
ATOM 1383 O O . LEU A 1 174 ? -8.920 -3.108 -2.058 1.00 92.94 174 LEU A O 1
ATOM 1387 N N . VAL A 1 175 ? -10.111 -2.368 -0.318 1.00 93.25 175 VAL A N 1
ATOM 1388 C CA . VAL A 1 175 ? -9.550 -3.303 0.661 1.00 93.25 175 VAL A CA 1
ATOM 1389 C C . VAL A 1 175 ? -10.651 -4.101 1.346 1.00 93.25 175 VAL A C 1
ATOM 1391 O O . VAL A 1 175 ? -11.795 -3.677 1.444 1.00 93.25 175 VAL A O 1
ATOM 1394 N N . LEU A 1 176 ? -10.297 -5.288 1.829 1.00 91.69 176 LEU A N 1
ATOM 1395 C CA . LEU A 1 176 ? -11.242 -6.166 2.505 1.00 91.69 176 LEU A CA 1
ATOM 1396 C C . LEU A 1 176 ? -11.157 -5.972 4.015 1.00 91.69 176 LEU A C 1
ATOM 1398 O O . LEU A 1 176 ? -10.064 -5.922 4.586 1.00 91.69 176 LEU A O 1
ATOM 1402 N N . PHE A 1 177 ? -12.317 -5.940 4.666 1.00 93.44 177 PHE A N 1
ATOM 1403 C CA . PHE A 1 177 ? -12.391 -6.130 6.107 1.00 93.44 177 PHE A CA 1
ATOM 1404 C C . PHE A 1 177 ? -12.197 -7.611 6.485 1.00 93.44 177 PHE A C 1
ATOM 1406 O O . PHE A 1 177 ? -12.086 -8.493 5.633 1.00 93.44 177 PHE A O 1
ATOM 1413 N N . CYS A 1 178 ? -12.131 -7.900 7.787 1.00 94.00 178 CYS A N 1
ATOM 1414 C CA . CYS A 1 178 ? -11.927 -9.240 8.307 1.00 94.00 178 CYS A CA 1
ATOM 1415 C C . CYS A 1 178 ? -13.049 -10.206 7.875 1.00 94.00 178 CYS A C 1
ATOM 1417 O O . CYS A 1 178 ? -14.171 -10.083 8.374 1.00 94.00 178 CYS A O 1
ATOM 1419 N N . PRO A 1 179 ? -12.753 -11.242 7.065 1.00 92.06 179 PRO A N 1
ATOM 1420 C CA . PRO A 1 179 ? -13.775 -12.171 6.575 1.00 92.06 179 PRO A CA 1
ATOM 1421 C C . PRO A 1 179 ? -14.371 -13.051 7.684 1.00 92.06 179 PRO A C 1
ATOM 1423 O O . PRO A 1 179 ? -15.461 -13.593 7.523 1.00 92.06 179 PRO A O 1
ATOM 1426 N N . ALA A 1 180 ? -13.667 -13.190 8.812 1.00 92.31 180 ALA A N 1
ATOM 1427 C CA . ALA A 1 180 ? -14.085 -14.002 9.951 1.00 92.31 180 ALA A CA 1
ATOM 1428 C C . ALA A 1 180 ? -14.799 -13.200 11.056 1.00 92.31 180 ALA A C 1
ATOM 1430 O O . ALA A 1 180 ? -15.387 -13.802 11.953 1.00 92.31 180 ALA A O 1
ATOM 1431 N N . CYS A 1 181 ? -14.747 -11.860 11.038 1.00 92.56 181 CYS A N 1
ATOM 1432 C CA . CYS A 1 181 ? -15.510 -11.056 12.000 1.00 92.56 181 CYS A CA 1
ATOM 1433 C C . CYS A 1 181 ? -17.001 -11.039 11.567 1.00 92.56 181 CYS A C 1
ATOM 1435 O O . CYS A 1 181 ? -17.286 -11.074 10.365 1.00 92.56 181 CYS A O 1
ATOM 1437 N N . PRO A 1 182 ? -17.955 -11.050 12.519 1.00 91.75 182 PRO A N 1
ATOM 1438 C CA . PRO A 1 182 ? -19.384 -11.142 12.217 1.00 91.75 182 PRO A CA 1
ATOM 1439 C C . PRO A 1 182 ? -19.874 -9.882 11.492 1.00 91.75 182 PRO A C 1
ATOM 1441 O O . PRO A 1 182 ? -19.713 -8.764 11.992 1.00 91.75 182 PRO A O 1
ATOM 1444 N N . GLN A 1 183 ? -20.451 -10.071 10.309 1.00 91.56 183 GLN A N 1
ATOM 1445 C CA . GLN A 1 183 ? -20.941 -9.031 9.408 1.00 91.56 183 GLN A CA 1
ATOM 1446 C C . GLN A 1 183 ? -22.368 -9.389 8.958 1.00 91.56 183 GLN A C 1
ATOM 1448 O O . GLN A 1 183 ? -22.534 -10.229 8.060 1.00 91.56 183 GLN A O 1
ATOM 1453 N N . PRO A 1 184 ? -23.391 -8.793 9.599 1.00 90.00 184 PRO A N 1
ATOM 1454 C CA . PRO A 1 184 ? -24.789 -8.921 9.186 1.00 90.00 184 PRO A CA 1
ATOM 1455 C C . PRO A 1 184 ? -24.971 -8.621 7.694 1.00 90.00 184 PRO A C 1
ATOM 1457 O O . PRO A 1 184 ? -24.345 -7.705 7.164 1.00 90.00 184 PRO A O 1
ATOM 1460 N N . GLY A 1 185 ? -25.761 -9.444 7.002 1.00 87.88 185 GLY A N 1
ATOM 1461 C CA . GLY A 1 185 ? -25.992 -9.338 5.556 1.00 87.88 185 GLY A CA 1
ATOM 1462 C C . GLY A 1 185 ? -24.844 -9.825 4.657 1.00 87.88 185 GLY A C 1
ATOM 1463 O O . GLY A 1 185 ? -25.026 -9.912 3.445 1.00 87.88 185 GLY A O 1
ATOM 1464 N N . ILE A 1 186 ? -23.674 -10.174 5.213 1.00 89.75 186 ILE A N 1
ATOM 1465 C CA . ILE A 1 186 ? -22.516 -10.679 4.449 1.00 89.75 186 ILE A CA 1
ATOM 1466 C C . ILE A 1 186 ? -22.215 -12.134 4.814 1.00 89.75 186 ILE A C 1
ATOM 1468 O O . ILE A 1 186 ? -22.327 -13.029 3.979 1.00 89.75 186 ILE A O 1
ATOM 1472 N N . ASN A 1 187 ? -21.805 -12.379 6.061 1.00 91.00 187 ASN A N 1
ATOM 1473 C CA . ASN A 1 187 ? -21.438 -13.710 6.561 1.00 91.00 187 ASN A CA 1
ATOM 1474 C C . ASN A 1 187 ? -22.253 -14.132 7.796 1.00 91.00 187 ASN A C 1
ATOM 1476 O O . ASN A 1 187 ? -22.077 -15.244 8.294 1.00 91.00 187 ASN A 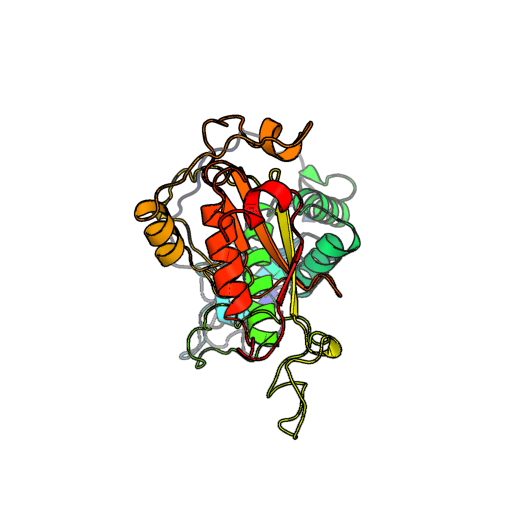O 1
ATOM 1480 N N . VAL A 1 188 ? -23.150 -13.267 8.276 1.00 88.75 188 VAL A N 1
ATOM 1481 C CA . VAL A 1 188 ? -24.173 -13.584 9.276 1.00 88.75 188 VAL A CA 1
ATOM 1482 C C . VAL A 1 188 ? -25.534 -13.484 8.581 1.00 88.75 188 VAL A C 1
ATOM 1484 O O . VAL A 1 188 ? -25.863 -12.406 8.086 1.00 88.75 188 VAL A O 1
ATOM 1487 N N . PRO A 1 189 ? -26.302 -14.585 8.488 1.00 84.69 189 PRO A N 1
ATOM 1488 C CA . PRO A 1 189 ? -27.580 -14.587 7.786 1.00 84.69 189 PRO A CA 1
ATOM 1489 C C . PRO A 1 189 ? -28.657 -13.832 8.575 1.00 84.69 189 PRO A C 1
ATOM 1491 O O . PRO A 1 189 ? -28.663 -13.880 9.804 1.00 84.69 189 PRO A O 1
ATOM 1494 N N . ASP A 1 190 ? -29.618 -13.239 7.863 1.00 76.25 190 ASP A N 1
ATOM 1495 C CA . ASP A 1 190 ? -30.742 -12.452 8.413 1.00 76.25 190 ASP A CA 1
ATOM 1496 C C . ASP A 1 190 ? -31.836 -13.311 9.090 1.00 76.25 190 ASP A C 1
ATOM 1498 O O . ASP A 1 190 ? -33.029 -13.024 9.013 1.00 76.25 190 ASP A O 1
ATOM 1502 N N . GLN A 1 191 ? -31.453 -14.423 9.716 1.00 76.94 191 GLN A N 1
ATOM 1503 C CA . GLN A 1 191 ? -32.362 -15.247 10.519 1.00 76.94 191 GLN A CA 1
ATOM 1504 C C . GLN A 1 191 ? -32.628 -14.572 11.876 1.00 76.94 191 GLN A C 1
ATOM 1506 O O . GLN A 1 191 ? -31.983 -13.575 12.191 1.00 76.94 191 GLN A O 1
ATOM 1511 N N . ASP A 1 192 ? -33.526 -15.135 12.699 1.00 68.00 192 ASP A N 1
ATOM 1512 C CA . ASP A 1 192 ? -33.804 -14.710 14.088 1.00 68.00 192 ASP A CA 1
ATOM 1513 C C . ASP A 1 192 ? -32.585 -14.925 15.020 1.00 68.00 192 ASP A C 1
ATOM 1515 O O . ASP A 1 192 ? -32.609 -15.674 15.999 1.00 68.00 192 ASP A O 1
ATOM 1519 N N . ILE A 1 193 ? -31.465 -14.293 14.683 1.00 82.44 193 ILE A N 1
ATOM 1520 C CA . ILE A 1 193 ? -30.205 -14.302 15.399 1.00 82.44 193 ILE A CA 1
ATOM 1521 C C . ILE A 1 193 ? -30.190 -13.066 16.287 1.00 82.44 193 ILE A C 1
ATOM 1523 O O . ILE A 1 193 ? -30.258 -11.933 15.817 1.00 82.44 193 ILE A O 1
ATOM 1527 N N . ALA A 1 194 ? -30.042 -13.281 17.592 1.00 87.00 194 ALA A N 1
ATOM 1528 C CA . ALA A 1 194 ? -29.814 -12.195 18.531 1.00 87.00 194 ALA A CA 1
ATOM 1529 C C . ALA A 1 194 ? -28.407 -11.611 18.315 1.00 87.00 194 ALA A C 1
ATOM 1531 O O . ALA A 1 194 ? -27.432 -12.093 18.893 1.00 87.00 194 ALA A O 1
ATOM 1532 N N . LEU A 1 195 ? -28.299 -10.567 17.486 1.00 88.88 195 LEU A N 1
ATOM 1533 C CA . LEU A 1 195 ? -27.040 -9.855 17.218 1.00 88.88 195 LEU A CA 1
ATOM 1534 C C . LEU A 1 195 ? -26.416 -9.245 18.483 1.00 88.88 195 LEU A C 1
ATOM 1536 O O . LEU A 1 195 ? -25.211 -9.014 18.515 1.00 88.88 195 LEU A O 1
ATOM 1540 N N . SER A 1 196 ? -27.216 -9.056 19.534 1.00 90.19 196 SER A N 1
ATOM 1541 C CA . SER A 1 196 ? -26.784 -8.631 20.869 1.00 90.19 196 SER A CA 1
ATOM 1542 C C . SER A 1 196 ? -25.975 -9.682 21.639 1.00 90.19 196 SER A C 1
ATOM 1544 O O . SER A 1 196 ? -25.368 -9.364 22.662 1.00 90.19 196 SER A O 1
ATOM 1546 N N . ASP A 1 197 ? -25.931 -10.931 21.171 1.00 91.25 197 ASP A N 1
ATOM 1547 C CA . ASP A 1 197 ? -25.089 -11.968 21.758 1.00 91.25 197 ASP A CA 1
ATOM 1548 C C . ASP A 1 197 ? -23.599 -11.648 21.539 1.00 91.25 197 ASP A C 1
ATOM 1550 O O . ASP A 1 197 ? -23.159 -11.278 20.448 1.00 91.25 197 ASP A O 1
ATOM 1554 N N . TRP A 1 198 ? -22.789 -11.850 22.579 1.00 88.44 198 TRP A N 1
ATOM 1555 C CA . TRP A 1 198 ? -21.343 -11.614 22.570 1.00 88.44 198 TRP A CA 1
ATOM 1556 C C . TRP A 1 198 ? -20.600 -12.343 21.432 1.00 88.44 198 TRP A C 1
ATOM 1558 O O . TRP A 1 198 ? -19.529 -11.903 20.997 1.00 88.44 198 TRP A O 1
ATOM 1568 N N . ARG A 1 199 ? -21.156 -13.446 20.913 1.00 88.94 199 ARG A N 1
ATOM 1569 C CA . ARG A 1 199 ? -20.617 -14.173 19.751 1.00 88.94 199 ARG A CA 1
ATOM 1570 C C . ARG A 1 199 ? -20.556 -13.295 18.501 1.00 88.94 199 ARG A C 1
ATOM 1572 O O . ARG A 1 199 ? -19.573 -13.378 17.761 1.00 88.94 199 ARG A O 1
ATOM 1579 N N . PHE A 1 200 ? -21.543 -12.415 18.326 1.00 90.88 200 PHE A N 1
ATOM 1580 C CA . PHE A 1 200 ? -21.635 -11.451 17.226 1.00 90.88 200 PHE A CA 1
ATOM 1581 C C . PHE A 1 200 ? -21.016 -10.093 17.564 1.00 90.88 200 PHE A C 1
ATOM 1583 O O . PHE A 1 200 ? -21.041 -9.191 16.727 1.00 90.88 200 PHE A O 1
ATOM 1590 N N . ALA A 1 201 ? -20.415 -9.950 18.749 1.00 91.75 201 ALA A N 1
ATOM 1591 C CA . ALA A 1 201 ? -19.739 -8.724 19.133 1.00 91.75 201 ALA A CA 1
ATOM 1592 C C . ALA A 1 201 ? -18.582 -8.393 18.185 1.00 91.75 201 ALA A C 1
ATOM 1594 O O . ALA A 1 201 ? -17.794 -9.259 17.781 1.00 91.75 201 ALA A O 1
ATOM 1595 N N . ARG A 1 202 ? -18.447 -7.103 17.887 1.00 92.19 202 ARG A N 1
ATOM 1596 C CA . ARG A 1 202 ? -17.342 -6.547 17.114 1.00 92.19 202 ARG A CA 1
ATOM 1597 C C . ARG A 1 202 ? -16.271 -6.059 18.065 1.00 92.19 202 ARG A C 1
ATOM 1599 O O . ARG A 1 202 ? -16.524 -5.299 18.992 1.00 92.19 202 ARG A O 1
ATOM 1606 N N . THR A 1 203 ? -15.062 -6.557 17.854 1.00 93.44 203 THR A N 1
ATOM 1607 C CA . THR A 1 203 ? -13.935 -6.283 18.735 1.00 93.44 203 THR A CA 1
ATOM 1608 C C . THR A 1 203 ? -12.879 -5.517 17.961 1.00 93.44 203 THR A C 1
ATOM 1610 O O . THR A 1 203 ? -12.286 -6.071 17.034 1.00 93.44 203 THR A O 1
ATOM 1613 N N . PHE A 1 204 ? -12.636 -4.268 18.339 1.00 94.94 204 PHE A N 1
ATOM 1614 C CA . PHE A 1 204 ? -11.647 -3.404 17.710 1.00 94.94 204 PHE A CA 1
ATOM 1615 C C . PHE A 1 204 ? -10.442 -3.220 18.627 1.00 94.94 204 PHE A C 1
ATOM 1617 O O . PHE A 1 204 ? -10.594 -3.028 19.830 1.00 94.94 204 PHE A O 1
ATOM 1624 N N . VAL A 1 205 ? -9.246 -3.292 18.056 1.00 94.69 205 VAL A N 1
ATOM 1625 C CA . VAL A 1 205 ? -8.013 -2.825 18.682 1.00 94.69 205 VAL A CA 1
ATOM 1626 C C . VAL A 1 205 ? -7.597 -1.533 17.998 1.00 94.69 205 VAL A C 1
ATOM 1628 O O . VAL A 1 205 ? -7.617 -1.442 16.771 1.00 94.69 205 VAL A O 1
ATOM 1631 N N . MET A 1 206 ? -7.267 -0.541 18.806 1.00 92.94 206 MET A N 1
ATOM 1632 C CA . MET A 1 206 ? -6.790 0.772 18.405 1.00 92.94 206 MET A CA 1
ATOM 1633 C C . MET A 1 206 ? -5.302 0.826 18.726 1.00 92.94 206 MET A C 1
ATOM 1635 O O . MET A 1 206 ? -4.927 0.533 19.863 1.00 92.94 206 MET A O 1
ATOM 1639 N N . ASP A 1 207 ? -4.462 1.138 17.738 1.00 90.38 207 ASP A N 1
ATOM 1640 C CA . ASP A 1 207 ? -3.009 1.118 17.939 1.00 90.38 207 ASP A CA 1
ATOM 1641 C C . ASP A 1 207 ? -2.238 2.213 17.190 1.00 90.38 207 ASP A C 1
ATOM 1643 O O . ASP A 1 207 ? -2.670 2.769 16.173 1.00 90.38 207 ASP A O 1
ATOM 1647 N N . SER A 1 208 ? -1.102 2.530 17.808 1.00 86.62 208 SER A N 1
ATOM 1648 C CA . SER A 1 208 ? -0.029 3.483 17.550 1.00 86.62 208 SER A CA 1
ATOM 1649 C C . SER A 1 208 ? 1.141 3.085 16.647 1.00 86.62 208 SER A C 1
ATOM 1651 O O . SER A 1 208 ? 1.958 2.288 17.100 1.00 86.62 208 SER A O 1
ATOM 1653 N N . ASN A 1 209 ? 1.388 3.683 15.472 1.00 87.75 209 ASN A N 1
ATOM 1654 C CA . ASN A 1 209 ? 2.740 3.654 14.875 1.00 87.75 209 ASN A CA 1
ATOM 1655 C C . ASN A 1 209 ? 3.367 5.044 14.728 1.00 87.75 209 ASN A C 1
ATOM 1657 O O . ASN A 1 209 ? 3.296 5.692 13.686 1.00 87.75 209 ASN A O 1
ATOM 1661 N N . LEU A 1 210 ? 4.112 5.437 15.760 1.00 81.62 210 LEU A N 1
ATOM 1662 C CA . LEU A 1 210 ? 4.823 6.717 15.869 1.00 81.62 210 LEU A CA 1
ATOM 1663 C C . LEU A 1 210 ? 6.198 6.752 15.183 1.00 81.62 210 LEU A C 1
ATOM 1665 O O . LEU A 1 210 ? 6.975 7.684 15.376 1.00 81.62 210 LEU A O 1
ATOM 1669 N N . LYS A 1 211 ? 6.550 5.702 14.437 1.00 81.69 211 LYS A N 1
ATOM 1670 C CA . LYS A 1 211 ? 7.775 5.655 13.623 1.00 81.69 211 LYS A CA 1
ATOM 1671 C C . LYS A 1 211 ? 7.485 5.832 12.133 1.00 81.69 211 LYS A C 1
ATOM 1673 O O . LYS A 1 211 ? 8.422 5.986 11.354 1.00 81.69 211 LYS A O 1
ATOM 1678 N N . ALA A 1 212 ? 6.213 5.783 11.737 1.00 84.75 212 ALA A N 1
ATOM 1679 C CA . ALA A 1 212 ? 5.766 6.014 10.370 1.00 84.75 212 ALA A CA 1
ATOM 1680 C C . ALA A 1 212 ? 5.665 7.522 10.101 1.00 84.75 212 ALA A C 1
ATOM 1682 O O . ALA A 1 212 ? 4.585 8.101 10.085 1.00 84.75 212 ALA A O 1
ATOM 1683 N N . GLU A 1 213 ? 6.819 8.166 9.959 1.00 86.69 213 GLU A N 1
ATOM 1684 C CA . GLU A 1 213 ? 6.907 9.613 9.774 1.00 86.69 213 GLU A CA 1
ATOM 1685 C C . GLU A 1 213 ? 6.751 10.000 8.300 1.00 86.69 213 GLU A C 1
ATOM 1687 O O . GLU A 1 213 ? 7.361 9.390 7.418 1.00 86.69 213 GLU A O 1
ATOM 1692 N N . HIS A 1 214 ? 5.980 11.057 8.043 1.00 84.94 214 HIS A N 1
ATOM 1693 C CA . HIS A 1 214 ? 5.885 11.697 6.735 1.00 84.94 214 HIS A CA 1
ATOM 1694 C C . HIS A 1 214 ? 6.530 13.079 6.796 1.00 84.94 214 HIS A C 1
ATOM 1696 O O . HIS A 1 214 ? 6.138 13.932 7.596 1.00 84.94 214 HIS A O 1
ATOM 1702 N N . MET A 1 215 ? 7.542 13.298 5.959 1.00 85.69 215 MET A N 1
ATOM 1703 C CA . MET A 1 215 ? 8.196 14.599 5.826 1.00 85.69 215 MET A CA 1
ATOM 1704 C C . MET A 1 215 ? 7.285 15.561 5.070 1.00 85.69 215 MET A C 1
ATOM 1706 O O . MET A 1 215 ? 6.584 15.144 4.155 1.00 85.69 215 MET A O 1
ATOM 1710 N N . LEU A 1 216 ? 7.364 16.856 5.385 1.00 83.12 216 LEU A N 1
ATOM 1711 C CA . LEU A 1 216 ? 6.708 17.862 4.552 1.00 83.12 216 LEU A CA 1
ATOM 1712 C C . LEU A 1 216 ? 7.240 17.780 3.112 1.00 83.12 216 LEU A C 1
ATOM 1714 O O . LEU A 1 216 ? 8.466 17.813 2.917 1.00 83.12 216 LEU A O 1
ATOM 1718 N N . PRO A 1 217 ? 6.356 17.704 2.105 1.00 83.25 217 PRO A N 1
ATOM 1719 C CA . PRO A 1 217 ? 6.787 17.717 0.721 1.00 83.25 217 PRO A CA 1
ATOM 1720 C C . PRO A 1 217 ? 7.445 19.046 0.375 1.00 83.25 217 PRO A C 1
ATOM 1722 O O . PRO A 1 217 ? 7.049 20.110 0.851 1.00 83.25 217 PRO A O 1
ATOM 1725 N N . LYS A 1 218 ? 8.448 18.990 -0.508 1.00 83.81 218 LYS A N 1
ATOM 1726 C CA . LYS A 1 218 ? 9.068 20.204 -1.058 1.00 83.81 218 LYS A CA 1
ATOM 1727 C C . LYS A 1 218 ? 8.057 21.012 -1.881 1.00 83.81 218 LYS A C 1
ATOM 1729 O O . LYS A 1 218 ? 7.990 22.225 -1.725 1.00 83.81 218 LYS A O 1
ATOM 1734 N N . ASN A 1 219 ? 7.253 20.315 -2.689 1.00 85.69 219 ASN A N 1
ATOM 1735 C CA . ASN A 1 219 ? 6.254 20.887 -3.589 1.00 85.69 219 ASN A CA 1
ATOM 1736 C C . ASN A 1 219 ? 4.890 20.223 -3.344 1.00 85.69 219 ASN A C 1
ATOM 1738 O O . ASN A 1 219 ? 4.514 19.293 -4.051 1.00 85.69 219 ASN A O 1
ATOM 1742 N N . ALA A 1 220 ? 4.135 20.694 -2.349 1.00 82.19 220 ALA A N 1
ATOM 1743 C CA . ALA A 1 220 ? 2.826 20.114 -2.014 1.00 82.19 220 ALA A CA 1
ATOM 1744 C C . ALA A 1 220 ? 1.818 20.148 -3.184 1.00 82.19 220 ALA A C 1
ATOM 1746 O O . ALA A 1 220 ? 0.961 19.279 -3.290 1.00 82.19 220 ALA A O 1
ATOM 1747 N N . ALA A 1 221 ? 1.931 21.133 -4.083 1.00 84.56 221 ALA A N 1
ATOM 1748 C CA . ALA A 1 221 ? 1.044 21.277 -5.240 1.00 84.56 221 ALA A CA 1
ATOM 1749 C C . ALA A 1 221 ? 1.247 20.201 -6.326 1.00 84.56 221 ALA A C 1
ATOM 1751 O O . ALA A 1 221 ? 0.383 20.034 -7.181 1.00 84.56 221 ALA A O 1
ATOM 1752 N N . GLU A 1 222 ? 2.377 19.489 -6.308 1.00 84.69 222 GLU A N 1
ATOM 1753 C CA . GLU A 1 222 ? 2.711 18.441 -7.284 1.00 84.69 222 GLU A CA 1
ATOM 1754 C C . GLU A 1 222 ? 2.471 17.027 -6.731 1.00 84.69 222 GLU A C 1
ATOM 1756 O O . GLU A 1 222 ? 2.726 16.036 -7.420 1.00 84.69 222 GLU A O 1
ATOM 1761 N N . GLU A 1 223 ? 2.002 16.905 -5.486 1.00 82.50 223 GLU A N 1
ATOM 1762 C CA . GLU A 1 223 ? 1.694 15.605 -4.903 1.00 82.50 223 GLU A CA 1
ATOM 1763 C C . GLU A 1 223 ? 0.429 15.001 -5.507 1.00 82.50 223 GLU A C 1
ATOM 1765 O O . GLU A 1 223 ? -0.638 15.613 -5.542 1.00 82.50 223 GLU A O 1
ATOM 1770 N N . VAL A 1 224 ? 0.552 13.748 -5.939 1.00 84.38 224 VAL A N 1
ATOM 1771 C CA . VAL A 1 224 ? -0.555 12.969 -6.486 1.00 84.38 224 VAL A CA 1
ATOM 1772 C C . VAL A 1 224 ? -0.874 11.831 -5.530 1.00 84.38 224 VAL A C 1
ATOM 1774 O O . VAL A 1 224 ? -0.053 10.937 -5.302 1.00 84.38 224 VAL A O 1
ATOM 1777 N N . TRP A 1 225 ? -2.093 11.849 -5.002 1.00 85.69 225 TRP A N 1
ATOM 1778 C CA . TRP A 1 225 ? -2.616 10.801 -4.138 1.00 85.69 225 TRP A CA 1
ATOM 1779 C C . TRP A 1 225 ? -3.229 9.693 -4.990 1.00 85.69 225 TRP A C 1
ATOM 1781 O O . TRP A 1 225 ? -4.131 9.930 -5.784 1.00 85.69 225 TRP A O 1
ATOM 1791 N N . LEU A 1 226 ? -2.717 8.471 -4.837 1.00 87.50 226 LEU A N 1
ATOM 1792 C CA . LEU A 1 226 ? -3.150 7.325 -5.643 1.00 87.50 226 LEU A CA 1
ATOM 1793 C C . LEU A 1 226 ? -4.402 6.623 -5.089 1.00 87.50 226 LEU A C 1
ATOM 1795 O O . LEU A 1 226 ? -5.088 5.938 -5.837 1.00 87.50 226 LEU A O 1
ATOM 1799 N N . MET A 1 227 ? -4.652 6.726 -3.779 1.00 88.12 227 MET A N 1
ATOM 1800 C CA . MET A 1 227 ? -5.719 6.008 -3.062 1.00 88.12 227 MET A CA 1
ATOM 1801 C C . MET A 1 227 ? -6.226 6.833 -1.866 1.00 88.12 227 MET A C 1
ATOM 1803 O O . MET A 1 227 ? -6.263 6.324 -0.746 1.00 88.12 227 MET A O 1
ATOM 1807 N N . ASP A 1 228 ? -6.530 8.119 -2.066 1.00 92.50 228 ASP A N 1
ATOM 1808 C CA . ASP A 1 228 ? -7.015 8.984 -0.976 1.00 92.50 228 ASP A CA 1
ATOM 1809 C C . ASP A 1 228 ? -8.362 8.475 -0.444 1.00 92.50 228 ASP A C 1
ATOM 1811 O O . ASP A 1 228 ? -9.370 8.573 -1.128 1.00 92.50 228 ASP A O 1
ATOM 1815 N N . GLY A 1 229 ? -8.379 7.875 0.748 1.00 93.31 229 GLY A N 1
ATOM 1816 C CA . GLY A 1 229 ? -9.592 7.310 1.344 1.00 93.31 229 GLY A CA 1
ATOM 1817 C C . GLY A 1 229 ? -10.038 5.945 0.804 1.00 93.31 229 GLY A C 1
ATOM 1818 O O . GLY A 1 229 ? -10.825 5.260 1.453 1.00 93.31 229 GLY A O 1
ATOM 1819 N N . ASN A 1 230 ? -9.539 5.488 -0.344 1.00 94.25 230 ASN A N 1
ATOM 1820 C CA . ASN A 1 230 ? -10.087 4.293 -1.008 1.00 94.25 230 ASN A CA 1
ATOM 1821 C C . ASN A 1 230 ? -9.607 2.963 -0.392 1.00 94.25 230 ASN A C 1
ATOM 1823 O O . ASN A 1 230 ? -10.106 1.900 -0.750 1.00 94.25 230 ASN A O 1
ATOM 1827 N N . GLY A 1 231 ? -8.629 3.008 0.518 1.00 94.44 231 GLY A N 1
ATOM 1828 C CA . GLY A 1 231 ? -8.052 1.844 1.195 1.00 94.44 231 GLY A CA 1
ATOM 1829 C C . GLY A 1 231 ? -8.269 1.860 2.711 1.00 94.44 231 GLY A C 1
ATOM 1830 O O . GLY A 1 231 ? -9.352 2.145 3.209 1.00 94.44 231 GLY A O 1
ATOM 1831 N N . PHE A 1 232 ? -7.222 1.545 3.476 1.00 94.94 232 PHE A N 1
ATOM 1832 C CA . PHE A 1 232 ? -7.300 1.584 4.942 1.00 94.94 232 PHE A CA 1
ATOM 1833 C C . PHE A 1 232 ? -7.255 3.006 5.517 1.00 94.94 232 PHE A C 1
ATOM 1835 O O . PHE A 1 232 ? -7.862 3.258 6.554 1.00 94.94 232 PHE A O 1
ATOM 1842 N N . MET A 1 233 ? -6.552 3.926 4.852 1.00 95.50 233 MET A N 1
ATOM 1843 C CA . MET A 1 233 ? -6.475 5.328 5.268 1.00 95.50 233 MET A CA 1
ATOM 1844 C C . MET A 1 233 ? -7.806 6.041 5.015 1.00 95.50 233 MET A C 1
ATOM 1846 O O . MET A 1 233 ? -8.480 5.753 4.025 1.00 95.50 233 MET A O 1
ATOM 1850 N N . VAL A 1 234 ? -8.165 6.976 5.893 1.00 95.62 234 VAL A N 1
ATOM 1851 C CA . VAL A 1 234 ? -9.313 7.875 5.712 1.00 95.62 234 VAL A CA 1
ATOM 1852 C C . VAL A 1 234 ? -9.069 8.887 4.592 1.00 95.62 234 VAL A C 1
ATOM 1854 O O . VAL A 1 234 ? -7.923 9.166 4.239 1.00 95.62 234 VAL A O 1
ATOM 1857 N N . THR A 1 235 ? -10.143 9.480 4.066 1.00 95.12 235 THR A N 1
ATOM 1858 C CA . THR A 1 235 ? -10.034 10.569 3.084 1.00 95.12 235 THR A CA 1
ATOM 1859 C C . THR A 1 235 ? -9.408 11.801 3.736 1.00 95.12 235 THR A C 1
ATOM 1861 O O . THR A 1 235 ? -9.869 12.276 4.778 1.00 95.12 235 THR A O 1
ATOM 1864 N N . SER A 1 236 ? -8.390 12.365 3.092 1.00 91.50 236 SER A N 1
ATOM 1865 C CA . SER A 1 236 ? -7.574 13.465 3.609 1.00 91.50 236 SER A CA 1
ATOM 1866 C C . SER A 1 236 ? -8.372 14.748 3.860 1.00 91.50 236 SER A C 1
ATOM 1868 O O . SER A 1 236 ? -8.257 15.343 4.934 1.00 91.50 236 SER A O 1
ATOM 1870 N N . ALA A 1 237 ? -9.210 15.183 2.912 1.00 92.12 237 ALA A N 1
ATOM 1871 C CA . ALA A 1 237 ? -9.900 16.473 3.024 1.00 92.12 237 ALA A CA 1
ATOM 1872 C C . ALA A 1 237 ? -10.926 16.535 4.184 1.00 92.12 237 ALA A C 1
ATOM 1874 O O . ALA A 1 237 ? -10.787 17.432 5.023 1.00 92.12 237 ALA A O 1
ATOM 1875 N N . PRO A 1 238 ? -11.878 15.587 4.326 1.00 94.00 238 PRO A N 1
ATOM 1876 C CA . PRO A 1 238 ? -12.814 15.577 5.457 1.00 94.00 238 PRO A CA 1
ATOM 1877 C C . PRO A 1 238 ? -12.114 15.395 6.807 1.00 94.00 238 PRO A C 1
ATOM 1879 O O . PRO A 1 238 ? -12.526 15.971 7.814 1.00 94.00 238 PRO A O 1
ATOM 1882 N N . TYR A 1 239 ? -11.027 14.618 6.837 1.00 93.31 239 TYR A N 1
ATOM 1883 C CA . TYR A 1 239 ? -10.238 14.435 8.049 1.00 93.31 239 TYR A CA 1
ATOM 1884 C C . TYR A 1 239 ? -9.563 15.741 8.485 1.00 93.31 239 TYR A C 1
ATOM 1886 O O . TYR A 1 239 ? -9.657 16.138 9.646 1.00 93.31 239 TYR A O 1
ATOM 1894 N N . LYS A 1 240 ? -8.940 16.475 7.554 1.00 90.81 240 LYS A N 1
ATOM 1895 C CA . LYS A 1 240 ? -8.336 17.786 7.842 1.00 90.81 240 LYS A CA 1
ATOM 1896 C C . LYS A 1 240 ? -9.377 18.794 8.333 1.00 90.81 240 LYS A C 1
ATOM 1898 O O . LYS A 1 240 ? -9.105 19.501 9.303 1.00 90.81 240 LYS A O 1
ATOM 1903 N N . GLU A 1 241 ? -10.563 18.828 7.729 1.00 93.12 241 GLU A N 1
ATOM 1904 C CA . GLU A 1 241 ? -11.671 19.682 8.179 1.00 93.12 241 GLU A CA 1
ATOM 1905 C C . GLU A 1 241 ? -12.071 19.364 9.628 1.00 93.12 241 GLU A C 1
ATOM 1907 O O . GLU A 1 241 ? -12.061 20.254 10.485 1.00 93.12 241 GLU A O 1
ATOM 1912 N N . TYR A 1 242 ? -12.295 18.084 9.938 1.00 92.25 242 TYR A N 1
ATOM 1913 C CA . TYR A 1 242 ? -12.583 17.615 11.294 1.00 92.25 242 TYR A CA 1
ATOM 1914 C C . TYR A 1 242 ? -11.515 18.065 12.303 1.00 92.25 242 TYR A C 1
ATOM 1916 O O . TYR A 1 242 ? -11.838 18.585 13.375 1.00 92.25 242 TYR A O 1
ATOM 1924 N N . LEU A 1 243 ? -10.234 17.943 11.951 1.00 89.19 243 LEU A N 1
ATOM 1925 C CA . LEU A 1 243 ? -9.129 18.346 12.821 1.00 89.19 243 LEU A CA 1
ATOM 1926 C C . LEU A 1 243 ? -9.036 19.855 13.054 1.00 89.19 243 LEU A C 1
ATOM 1928 O O . LEU A 1 243 ? -8.478 20.270 14.073 1.00 89.19 243 LEU A O 1
ATOM 1932 N N . THR A 1 244 ? -9.515 20.675 12.118 1.00 87.88 244 THR A N 1
ATOM 1933 C CA . THR A 1 244 ? -9.563 22.136 12.288 1.00 87.88 244 THR A CA 1
ATOM 1934 C C . THR A 1 244 ? -10.748 22.582 13.138 1.00 87.88 244 THR A C 1
ATOM 1936 O O . THR A 1 244 ? -10.605 23.515 13.926 1.00 87.88 244 THR A O 1
ATOM 1939 N N . GLY A 1 245 ? -11.888 21.895 13.022 1.00 85.56 245 GLY A N 1
ATOM 1940 C CA . GLY A 1 245 ? -13.101 22.194 13.786 1.00 85.56 245 GLY A CA 1
ATOM 1941 C C . GLY A 1 245 ? -13.097 21.647 15.216 1.00 85.56 245 GLY A C 1
ATOM 1942 O O . GLY A 1 245 ? -13.843 22.139 16.062 1.00 85.56 245 GLY A O 1
ATOM 1943 N N . THR A 1 246 ? -12.253 20.655 15.510 1.00 84.88 246 THR A N 1
ATOM 1944 C CA . THR A 1 246 ? -12.278 19.940 16.793 1.00 84.88 246 THR A CA 1
ATOM 1945 C C . THR A 1 246 ? -11.199 20.439 17.751 1.00 84.88 246 THR A C 1
ATOM 1947 O O . THR A 1 246 ? -9.999 20.424 17.460 1.00 84.88 246 THR A O 1
ATOM 1950 N N . VAL A 1 247 ? -11.621 20.846 18.950 1.00 79.12 247 VAL A N 1
ATOM 1951 C CA . VAL A 1 247 ? -10.712 21.261 20.024 1.00 79.12 247 VAL A CA 1
ATOM 1952 C C . VAL A 1 247 ? -10.043 20.033 20.632 1.00 79.12 247 VAL A C 1
ATOM 1954 O O . VAL A 1 247 ? -10.706 19.201 21.246 1.00 79.12 247 VAL A O 1
ATOM 1957 N N . ASN A 1 248 ? -8.715 19.948 20.528 1.00 72.50 248 ASN A N 1
ATOM 1958 C CA . ASN A 1 248 ? -7.963 18.896 21.206 1.00 72.50 248 ASN A CA 1
ATOM 1959 C C . ASN A 1 248 ? -7.823 19.215 22.702 1.00 72.50 248 ASN A C 1
ATOM 1961 O O . ASN A 1 248 ? -7.135 20.172 23.070 1.00 72.50 248 ASN A O 1
ATOM 1965 N N . ARG A 1 249 ? -8.448 18.414 23.566 1.00 67.69 249 ARG A N 1
ATOM 1966 C CA . ARG A 1 249 ? -8.284 18.519 25.019 1.00 67.69 249 ARG A CA 1
ATOM 1967 C C . ARG A 1 249 ? -7.120 17.635 25.446 1.00 67.69 249 ARG A C 1
ATOM 1969 O O . ARG A 1 249 ? -7.193 16.418 25.362 1.00 67.69 249 ARG A O 1
ATOM 1976 N N . ILE A 1 250 ? -6.030 18.257 25.889 1.00 64.06 250 ILE A N 1
ATOM 1977 C CA . ILE A 1 250 ? -4.882 17.519 26.421 1.00 64.06 250 ILE A CA 1
ATOM 1978 C C . ILE A 1 250 ? -5.234 17.071 27.836 1.00 64.06 250 ILE A C 1
ATOM 1980 O O . ILE A 1 250 ? -5.232 17.878 28.769 1.00 64.06 250 ILE A O 1
ATOM 1984 N N . GLU A 1 251 ? -5.526 15.788 27.994 1.00 63.38 251 GLU A N 1
ATOM 1985 C CA . GLU A 1 251 ? -5.773 15.206 29.305 1.00 63.38 251 GLU A CA 1
ATOM 1986 C C . GLU A 1 251 ? -4.459 14.814 29.978 1.00 63.38 251 GLU A C 1
ATOM 1988 O O . GLU A 1 251 ? -3.553 14.246 29.363 1.00 63.38 251 GLU A O 1
ATOM 1993 N N . LYS A 1 252 ? -4.334 15.149 31.265 1.00 59.97 252 LYS A N 1
ATOM 1994 C CA . LYS A 1 252 ? -3.223 14.667 32.084 1.00 59.97 252 LYS A CA 1
ATOM 1995 C C . LYS A 1 252 ? -3.545 13.249 32.527 1.00 59.97 252 LYS A C 1
ATOM 1997 O O . LYS A 1 252 ? -4.575 13.011 33.147 1.00 59.97 252 LYS A O 1
ATOM 2002 N N . SER A 1 253 ? -2.650 12.319 32.222 1.00 61.75 253 SER A N 1
ATOM 2003 C CA . SER A 1 253 ? -2.797 10.937 32.651 1.00 61.75 253 SER A CA 1
ATOM 2004 C C . SER A 1 253 ? -2.616 10.823 34.167 1.00 61.75 253 SER A C 1
ATOM 2006 O O . SER A 1 253 ? -1.529 11.097 34.673 1.00 61.75 253 SER A O 1
ATOM 2008 N N . ASP A 1 254 ? -3.624 10.311 34.872 1.00 64.31 254 ASP A N 1
ATOM 2009 C CA . ASP A 1 254 ? -3.470 9.834 36.259 1.00 64.31 254 ASP A CA 1
ATOM 2010 C C . ASP A 1 254 ? -2.814 8.437 36.321 1.00 64.31 254 ASP A C 1
ATOM 2012 O O . ASP A 1 254 ? -2.647 7.853 37.391 1.00 64.31 254 ASP A O 1
ATOM 2016 N N . CYS A 1 255 ? -2.492 7.855 35.159 1.00 64.12 255 CYS A N 1
ATOM 2017 C CA . CYS A 1 255 ? -1.963 6.504 35.036 1.00 64.12 255 CYS A CA 1
ATOM 2018 C C . CYS A 1 255 ? -0.436 6.466 35.206 1.00 64.12 255 CYS A C 1
ATOM 2020 O O . CYS A 1 255 ? 0.291 7.341 34.733 1.00 64.12 255 CYS A O 1
ATOM 2022 N N . ASN A 1 256 ? 0.062 5.422 35.869 1.00 56.81 256 ASN A N 1
ATOM 2023 C CA . ASN A 1 256 ? 1.476 5.282 36.181 1.00 56.81 256 ASN A CA 1
ATOM 2024 C C . ASN A 1 256 ? 2.282 4.897 34.922 1.00 56.81 256 ASN A C 1
ATOM 2026 O O . ASN A 1 256 ? 2.156 3.791 34.408 1.00 56.81 256 ASN A O 1
ATOM 2030 N N . ASN A 1 257 ? 3.170 5.793 34.482 1.00 54.16 257 ASN A N 1
ATOM 2031 C CA . ASN A 1 257 ? 4.310 5.490 33.608 1.00 54.16 257 ASN A CA 1
ATOM 2032 C C . ASN A 1 257 ? 4.005 5.051 32.152 1.00 54.16 257 ASN A C 1
ATOM 2034 O O . ASN A 1 257 ? 4.600 4.097 31.646 1.00 54.16 257 ASN A O 1
ATOM 2038 N N . HIS A 1 258 ? 3.160 5.786 31.419 1.00 57.47 258 HIS A N 1
ATOM 2039 C CA . HIS A 1 258 ? 3.017 5.580 29.968 1.00 57.47 258 HIS A CA 1
ATOM 2040 C C . HIS A 1 258 ? 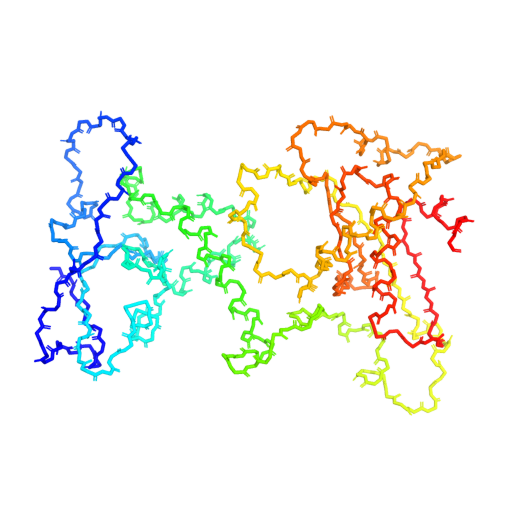4.174 6.223 29.183 1.00 57.47 258 HIS A C 1
ATOM 2042 O O . HIS A 1 258 ? 4.195 7.424 28.912 1.00 57.47 258 HIS A O 1
ATOM 2048 N N . ARG A 1 259 ? 5.161 5.407 28.789 1.00 52.41 259 ARG A N 1
ATOM 2049 C CA . ARG A 1 259 ? 6.250 5.827 27.883 1.00 52.41 259 ARG A CA 1
ATOM 2050 C C . ARG A 1 259 ? 5.766 6.149 26.463 1.00 52.41 259 ARG A C 1
ATOM 2052 O O . ARG A 1 259 ? 6.373 7.018 25.844 1.00 52.41 259 ARG A O 1
ATOM 2059 N N . ALA A 1 260 ? 4.701 5.494 25.985 1.00 52.59 260 ALA A N 1
ATOM 2060 C CA . ALA A 1 260 ? 4.118 5.705 24.651 1.00 52.59 260 ALA A CA 1
ATOM 2061 C C . ALA A 1 260 ? 3.719 7.177 24.444 1.00 52.59 260 ALA A C 1
ATOM 2063 O O . ALA A 1 260 ? 4.260 7.871 23.588 1.00 52.59 260 ALA A O 1
ATOM 2064 N N . VAL A 1 261 ? 2.919 7.682 25.380 1.00 54.75 261 VAL A N 1
ATOM 2065 C CA . VAL A 1 261 ? 2.437 9.063 25.496 1.00 54.75 261 VAL A CA 1
ATOM 2066 C C . VAL A 1 261 ? 3.592 10.075 25.602 1.00 54.75 261 VAL A C 1
ATOM 2068 O O . VAL A 1 261 ? 3.652 11.056 24.863 1.00 54.75 261 VAL A O 1
ATOM 2071 N N . ASN A 1 262 ? 4.580 9.811 26.465 1.00 51.72 262 ASN A N 1
ATOM 2072 C CA . ASN A 1 262 ? 5.671 10.756 26.726 1.00 51.72 262 ASN A CA 1
ATOM 2073 C C . ASN A 1 262 ? 6.728 10.843 25.605 1.00 51.72 262 ASN A C 1
ATOM 2075 O O . ASN A 1 262 ? 7.329 11.903 25.431 1.00 51.72 262 ASN A O 1
ATOM 2079 N N . GLN A 1 263 ? 6.973 9.770 24.840 1.00 52.97 263 GLN A N 1
ATOM 2080 C CA . GLN A 1 263 ? 7.928 9.781 23.717 1.00 52.97 263 GLN A CA 1
ATOM 2081 C C . GLN A 1 263 ? 7.312 10.285 22.401 1.00 52.97 263 GLN A C 1
ATOM 2083 O O . GLN A 1 263 ? 8.035 10.864 21.588 1.00 52.97 263 GLN A O 1
ATOM 2088 N N . ALA A 1 264 ? 5.993 10.140 22.218 1.00 49.47 264 ALA A N 1
ATOM 2089 C CA . ALA A 1 264 ? 5.238 10.642 21.061 1.00 49.47 264 ALA A CA 1
ATOM 2090 C C . ALA A 1 264 ? 5.268 12.175 20.903 1.00 49.47 264 ALA A C 1
ATOM 2092 O O . ALA A 1 264 ? 4.990 12.702 19.830 1.00 49.47 264 ALA A O 1
ATOM 2093 N N . ASN A 1 265 ? 5.593 12.891 21.984 1.00 51.12 265 ASN A N 1
ATOM 2094 C CA . ASN A 1 265 ? 5.457 14.344 22.112 1.00 51.12 265 ASN A CA 1
ATOM 2095 C C . ASN A 1 265 ? 6.667 15.168 21.673 1.00 51.12 265 ASN A C 1
ATOM 2097 O O . ASN A 1 265 ? 6.644 16.397 21.791 1.00 51.12 265 ASN A O 1
ATOM 2101 N N . ALA A 1 266 ? 7.746 14.542 21.206 1.00 53.44 266 ALA A N 1
ATOM 2102 C CA . ALA A 1 266 ? 8.880 15.307 20.711 1.00 53.44 266 ALA A CA 1
ATOM 2103 C C . ALA A 1 266 ? 8.455 16.065 19.443 1.00 53.44 266 ALA A C 1
ATOM 2105 O O . ALA A 1 266 ? 8.205 15.450 18.409 1.00 53.44 266 ALA A O 1
ATOM 2106 N N . GLN A 1 267 ? 8.379 17.400 19.510 1.00 52.44 267 GLN A N 1
ATOM 2107 C CA . GLN A 1 267 ? 8.238 18.228 18.312 1.00 52.44 267 GLN A CA 1
ATOM 2108 C C . GLN A 1 267 ? 9.415 17.932 17.385 1.00 52.44 267 GLN A C 1
ATOM 2110 O O . GLN A 1 267 ? 10.560 18.283 17.674 1.00 52.44 267 GLN A O 1
ATOM 2115 N N . ARG A 1 268 ? 9.132 17.272 16.267 1.00 59.16 268 ARG A N 1
ATOM 2116 C CA . ARG A 1 268 ? 10.106 17.052 15.206 1.00 59.16 268 ARG A CA 1
ATOM 2117 C C . ARG A 1 268 ? 9.841 18.085 14.128 1.00 59.16 268 ARG A C 1
ATOM 2119 O O . ARG A 1 268 ? 8.845 18.031 13.411 1.00 59.16 268 ARG A O 1
ATOM 2126 N N . ASN A 1 269 ? 10.719 19.079 14.063 1.00 60.12 269 ASN A N 1
ATOM 2127 C CA . ASN A 1 269 ? 10.668 20.096 13.022 1.00 60.12 269 ASN A CA 1
ATOM 2128 C C . ASN A 1 269 ? 10.739 19.401 11.645 1.00 60.12 269 ASN A C 1
ATOM 2130 O O . ASN A 1 269 ? 11.624 18.571 11.445 1.00 60.12 269 ASN A O 1
ATOM 2134 N N . LYS A 1 270 ? 9.867 19.800 10.701 1.00 71.50 270 LYS A N 1
ATOM 2135 C CA . LYS A 1 270 ? 9.794 19.356 9.284 1.00 71.50 270 LYS A CA 1
ATOM 2136 C C . LYS A 1 270 ? 8.947 18.106 8.955 1.00 71.50 270 LYS A C 1
ATOM 2138 O O . LYS A 1 270 ? 9.017 17.642 7.818 1.00 71.50 270 LYS A O 1
ATOM 2143 N N . LEU A 1 271 ? 8.135 17.592 9.881 1.00 79.62 271 LEU A N 1
ATOM 2144 C CA . LEU A 1 271 ? 7.182 16.505 9.597 1.00 79.62 271 LEU A CA 1
ATOM 2145 C C . LEU A 1 271 ? 5.777 17.035 9.280 1.00 79.62 271 LEU A C 1
ATOM 2147 O O . LEU A 1 271 ? 5.299 17.948 9.951 1.00 79.62 271 LEU A O 1
ATOM 2151 N N . GLU A 1 272 ? 5.123 16.449 8.277 1.00 81.75 272 GLU A N 1
ATOM 2152 C CA . GLU A 1 272 ? 3.681 16.596 8.035 1.00 81.75 272 GLU A CA 1
ATOM 2153 C C . GLU A 1 272 ? 2.889 15.634 8.929 1.00 81.75 272 GLU A C 1
ATOM 2155 O O . GLU A 1 272 ? 1.906 16.028 9.560 1.00 81.75 272 GLU A O 1
ATOM 2160 N N . SER A 1 273 ? 3.363 14.388 9.017 1.00 83.88 273 SER A N 1
ATOM 2161 C CA . SER A 1 273 ? 2.817 13.339 9.874 1.00 83.88 273 SER A CA 1
ATOM 2162 C C . SER A 1 273 ? 3.924 12.779 10.767 1.00 83.88 273 SER A C 1
ATOM 2164 O O . SER A 1 273 ? 5.042 12.505 10.333 1.00 83.88 273 SER A O 1
ATOM 2166 N N . THR A 1 274 ? 3.611 12.635 12.045 1.00 84.62 274 THR A N 1
ATOM 2167 C CA . THR A 1 274 ? 4.483 12.121 13.116 1.00 84.62 274 THR A CA 1
ATOM 2168 C C . THR A 1 274 ? 4.261 10.633 13.382 1.00 84.62 274 THR A C 1
ATOM 2170 O O . THR A 1 274 ? 4.958 10.037 14.198 1.00 84.62 274 THR A O 1
ATOM 2173 N N . GLY A 1 275 ? 3.274 10.035 12.721 1.00 88.69 275 GLY A N 1
ATOM 2174 C CA . GLY A 1 275 ? 2.888 8.649 12.906 1.00 88.69 275 GLY A CA 1
ATOM 2175 C C . GLY A 1 275 ? 1.535 8.363 12.278 1.00 88.69 275 GLY A C 1
ATOM 2176 O O . GLY A 1 275 ? 0.843 9.269 11.821 1.00 88.69 275 GLY A O 1
ATOM 2177 N N . ILE A 1 276 ? 1.148 7.097 12.302 1.00 91.56 276 ILE A N 1
ATOM 2178 C CA . ILE A 1 276 ? -0.137 6.623 11.793 1.00 91.56 276 ILE A CA 1
ATOM 2179 C C . ILE A 1 276 ? -0.822 5.855 12.914 1.00 91.56 276 ILE A C 1
ATOM 2181 O O . ILE A 1 276 ? -0.174 5.045 13.579 1.00 91.56 276 ILE A O 1
ATOM 2185 N N . GLY A 1 277 ? -2.117 6.083 13.091 1.00 92.62 277 GLY A N 1
ATOM 2186 C CA . GLY A 1 277 ? -2.958 5.292 13.982 1.00 92.62 277 GLY A CA 1
ATOM 2187 C C . GLY A 1 277 ? -4.136 4.684 13.254 1.00 92.62 277 GLY A C 1
ATOM 2188 O O . GLY A 1 277 ? -4.482 5.103 12.153 1.00 92.62 277 GLY A O 1
ATOM 2189 N N . GLY A 1 278 ? -4.760 3.676 13.846 1.00 94.75 278 GLY A N 1
ATOM 2190 C CA . GLY A 1 278 ? -5.961 3.109 13.253 1.00 94.75 278 GLY A CA 1
ATOM 2191 C C . GLY A 1 278 ? -6.589 1.984 14.047 1.00 94.75 278 GLY A C 1
ATOM 2192 O O . GLY A 1 278 ? -6.108 1.604 15.117 1.00 94.75 278 GLY A O 1
ATOM 2193 N N . CYS A 1 279 ? -7.677 1.458 13.490 1.00 95.50 279 CYS A N 1
ATOM 2194 C CA . CYS A 1 279 ? -8.441 0.362 14.070 1.00 95.50 279 CYS A CA 1
ATOM 2195 C C . CYS A 1 279 ? -8.233 -0.945 13.292 1.00 95.50 279 CYS A C 1
ATOM 2197 O O . CYS A 1 279 ? -8.252 -0.970 12.061 1.00 95.50 279 CYS A O 1
ATOM 2199 N N . ALA A 1 280 ? -8.114 -2.058 14.010 1.00 95.88 280 ALA A N 1
ATOM 2200 C CA . ALA A 1 280 ? -8.106 -3.409 13.451 1.00 95.88 280 ALA A CA 1
ATOM 2201 C C . ALA A 1 280 ? -9.068 -4.330 14.219 1.00 95.88 280 ALA A C 1
ATOM 2203 O O . ALA A 1 280 ? -9.393 -4.074 15.376 1.00 95.88 280 ALA A O 1
ATOM 2204 N N . CYS A 1 281 ? -9.537 -5.424 13.608 1.00 94.75 281 CYS A N 1
ATOM 2205 C CA . CYS A 1 281 ? -10.302 -6.444 14.330 1.00 94.75 281 CYS A CA 1
ATOM 2206 C C . CYS A 1 281 ? -9.360 -7.147 15.322 1.00 94.75 281 CYS A C 1
ATOM 2208 O O . CYS A 1 281 ? -8.443 -7.855 14.908 1.00 94.75 281 CYS A O 1
ATOM 2210 N N . ALA A 1 282 ? -9.600 -7.008 16.626 1.00 93.31 282 ALA A N 1
ATOM 2211 C CA . ALA A 1 282 ? -8.707 -7.535 17.665 1.00 93.31 282 ALA A CA 1
ATOM 2212 C C . ALA A 1 282 ? -8.607 -9.072 17.660 1.00 93.31 282 ALA A C 1
ATOM 2214 O O . ALA A 1 282 ? -7.642 -9.635 18.166 1.00 93.31 282 ALA A O 1
ATOM 2215 N N . ARG A 1 283 ? -9.604 -9.761 17.085 1.00 90.50 283 ARG A N 1
ATOM 2216 C CA . ARG A 1 283 ? -9.638 -11.231 17.008 1.00 90.50 283 ARG A CA 1
ATOM 2217 C C . ARG A 1 283 ? -8.686 -11.801 15.954 1.00 90.50 283 ARG A C 1
ATOM 2219 O O . ARG A 1 283 ? -8.153 -12.885 16.149 1.00 90.50 283 ARG A O 1
ATOM 2226 N N . HIS A 1 284 ? -8.502 -11.094 14.839 1.00 93.06 284 HIS A N 1
ATOM 2227 C CA . HIS A 1 284 ? -7.825 -11.639 13.653 1.00 93.06 284 HIS A CA 1
ATOM 2228 C C . HIS A 1 284 ? -6.742 -10.714 13.076 1.00 93.06 284 HIS A C 1
ATOM 2230 O O . HIS A 1 284 ? -6.092 -11.076 12.103 1.00 93.06 284 HIS A O 1
ATOM 2236 N N . GLY A 1 285 ? -6.555 -9.516 13.638 1.00 92.50 285 GLY A N 1
ATOM 2237 C CA . GLY A 1 285 ? -5.518 -8.568 13.222 1.00 92.50 285 GLY A CA 1
ATOM 2238 C C . GLY A 1 285 ? -5.762 -7.882 11.873 1.00 92.50 285 GLY A C 1
ATOM 2239 O O . GLY A 1 285 ? -4.857 -7.243 11.352 1.00 92.50 285 GLY A O 1
ATOM 2240 N N . CYS A 1 286 ? -6.955 -7.999 11.282 1.00 94.81 286 CYS A N 1
ATOM 2241 C CA . CYS A 1 286 ? -7.259 -7.328 10.015 1.00 94.81 286 CYS A CA 1
ATOM 2242 C C . CYS A 1 286 ? -7.613 -5.858 10.258 1.00 94.81 286 CYS A C 1
ATOM 2244 O O . CYS A 1 286 ? -8.537 -5.580 11.027 1.00 94.81 286 CYS A O 1
ATOM 2246 N N . PHE A 1 287 ? -6.933 -4.937 9.580 1.00 95.81 287 PHE A N 1
ATOM 2247 C CA . PHE A 1 287 ? -7.270 -3.514 9.619 1.00 95.81 287 PHE A CA 1
ATOM 2248 C C . PHE A 1 287 ? -8.697 -3.259 9.129 1.00 95.81 287 PHE A C 1
ATOM 2250 O O . PHE A 1 287 ? -9.199 -3.947 8.235 1.00 95.81 287 PHE A O 1
ATOM 2257 N N . VAL A 1 288 ? -9.360 -2.282 9.742 1.00 95.88 288 VAL A N 1
ATOM 2258 C CA . VAL A 1 288 ? -10.685 -1.843 9.312 1.00 95.88 288 VAL A CA 1
ATOM 2259 C C . VAL A 1 288 ? -10.511 -0.885 8.125 1.00 95.88 288 VAL A C 1
ATOM 2261 O O . VAL A 1 288 ? -9.697 0.039 8.218 1.00 95.88 288 VAL A O 1
ATOM 2264 N N . PRO A 1 289 ? -11.208 -1.104 6.993 1.00 96.25 289 PRO A N 1
ATOM 2265 C CA . PRO A 1 289 ? -11.179 -0.177 5.868 1.00 96.25 289 PRO A CA 1
ATOM 2266 C C . PRO A 1 289 ? -11.590 1.230 6.296 1.00 96.25 289 PRO A C 1
ATOM 2268 O O . PRO A 1 289 ? -12.470 1.386 7.141 1.00 96.25 289 PRO A O 1
ATOM 2271 N N . HIS A 1 290 ? -10.966 2.243 5.697 1.00 96.44 290 HIS A N 1
ATOM 2272 C CA . HIS A 1 290 ? -11.259 3.647 5.976 1.00 96.44 290 HIS A CA 1
ATOM 2273 C C . HIS A 1 290 ? -11.171 4.057 7.459 1.00 96.44 290 HIS A C 1
ATOM 2275 O O . HIS A 1 290 ? -11.913 4.918 7.914 1.00 96.44 290 HIS A O 1
ATOM 2281 N N . ALA A 1 291 ? -10.286 3.436 8.240 1.00 96.69 291 ALA A N 1
ATOM 2282 C CA . ALA A 1 291 ? -10.184 3.656 9.685 1.00 96.69 291 ALA A CA 1
ATOM 2283 C C . ALA A 1 291 ? -8.730 3.789 10.169 1.00 96.69 291 ALA A C 1
ATOM 2285 O O . ALA A 1 291 ? -8.412 3.467 11.317 1.00 96.69 291 ALA A O 1
ATOM 2286 N N . MET A 1 292 ? -7.835 4.239 9.288 1.00 95.62 292 MET A N 1
ATOM 2287 C CA . MET A 1 292 ? -6.464 4.629 9.618 1.00 95.62 292 MET A CA 1
ATOM 2288 C C . MET A 1 292 ? -6.246 6.115 9.333 1.00 95.62 292 MET A C 1
ATOM 2290 O O . MET A 1 292 ? -6.738 6.648 8.342 1.00 95.62 292 MET A O 1
ATOM 2294 N N . VAL A 1 293 ? -5.505 6.787 10.205 1.00 94.12 293 VAL A N 1
ATOM 2295 C CA . VAL A 1 293 ? -5.370 8.243 10.254 1.00 94.12 293 VAL A CA 1
ATOM 2296 C C . VAL A 1 293 ? -3.914 8.658 10.436 1.00 94.12 293 VAL A C 1
ATOM 2298 O O . VAL A 1 293 ? -3.148 8.010 11.149 1.00 94.12 293 VAL A O 1
ATOM 2301 N N . ASP A 1 294 ? -3.548 9.787 9.837 1.00 91.56 294 ASP A N 1
ATOM 2302 C CA . ASP A 1 294 ? -2.254 10.433 10.057 1.00 91.56 294 ASP A CA 1
ATOM 2303 C C . ASP A 1 294 ? -2.261 11.300 11.316 1.00 91.56 294 ASP A C 1
ATOM 2305 O O . ASP A 1 294 ? -3.195 12.073 11.561 1.00 91.56 294 ASP A O 1
ATOM 2309 N N . PHE A 1 295 ? -1.183 11.241 12.093 1.00 87.56 295 PHE A N 1
ATOM 2310 C CA . PHE A 1 295 ? -1.013 12.042 13.299 1.00 87.56 295 PHE A CA 1
ATOM 2311 C C . PHE A 1 295 ? -0.161 13.278 13.052 1.00 87.56 295 PHE A C 1
ATOM 2313 O O . PHE A 1 295 ? 1.018 13.179 12.738 1.00 87.56 295 PHE A O 1
ATOM 2320 N N . GLN A 1 296 ? -0.683 14.467 13.347 1.00 77.38 296 GLN A N 1
ATOM 2321 C CA . GLN A 1 296 ? 0.098 15.709 13.216 1.00 77.38 296 GLN A CA 1
ATOM 2322 C C . GLN A 1 296 ? 0.994 15.970 14.440 1.00 77.38 296 GLN A C 1
ATOM 2324 O O . GLN A 1 296 ? 1.976 16.701 14.338 1.00 77.38 296 GLN A O 1
ATOM 2329 N N . LYS A 1 297 ? 0.645 15.416 15.613 1.00 67.50 297 LYS A N 1
ATOM 2330 C CA . LYS A 1 297 ? 1.365 15.591 16.892 1.00 67.50 297 LYS A CA 1
ATOM 2331 C C . LYS A 1 297 ? 1.242 14.355 17.804 1.00 67.50 297 LYS A C 1
ATOM 2333 O O . LYS A 1 297 ? 0.842 14.482 18.959 1.00 67.50 297 LYS A O 1
ATOM 2338 N N . GLY A 1 298 ? 1.537 13.169 17.275 1.00 61.81 298 GLY A N 1
ATOM 2339 C CA . GLY A 1 298 ? 1.447 11.895 17.996 1.00 61.81 298 GLY A CA 1
ATOM 2340 C C . GLY A 1 298 ? 0.044 11.552 18.529 1.00 61.81 298 GLY A C 1
ATOM 2341 O O . GLY A 1 298 ? -0.953 12.172 18.155 1.00 61.81 298 GLY A O 1
ATOM 2342 N N . GLU A 1 299 ? -0.015 10.571 19.436 1.00 55.88 299 GLU A N 1
ATOM 2343 C CA . GLU A 1 299 ? -1.250 10.013 20.032 1.00 55.88 299 GLU A CA 1
ATOM 2344 C C . GLU A 1 299 ? -1.981 10.960 21.003 1.00 55.88 299 GLU A C 1
ATOM 2346 O O . GLU A 1 299 ? -3.135 10.731 21.351 1.00 55.88 299 GLU A O 1
ATOM 2351 N N . HIS A 1 300 ? -1.359 12.067 21.428 1.00 56.84 300 HIS A N 1
ATOM 2352 C CA . HIS A 1 300 ? -2.006 13.049 22.314 1.00 56.84 300 HIS A CA 1
ATOM 2353 C C . HIS A 1 300 ? -3.126 13.855 21.650 1.00 56.84 300 HIS A C 1
ATOM 2355 O O . HIS A 1 300 ? -3.826 14.623 22.316 1.00 56.84 300 HIS A O 1
ATOM 2361 N N . ARG A 1 301 ? -3.301 13.712 20.337 1.00 67.50 301 ARG A N 1
ATOM 2362 C CA . ARG A 1 301 ? -4.550 14.060 19.664 1.00 67.50 301 ARG A CA 1
ATOM 2363 C C . ARG A 1 301 ? -5.452 12.827 19.662 1.00 67.50 301 ARG A C 1
ATOM 2365 O O . ARG A 1 301 ? -5.564 12.147 18.647 1.00 67.50 301 ARG A O 1
ATOM 2372 N N . GLN A 1 302 ? -6.129 12.578 20.784 1.00 76.31 302 GLN A N 1
ATOM 2373 C CA . GLN A 1 302 ? -7.137 11.511 20.879 1.00 76.31 302 GLN A CA 1
ATOM 2374 C C . GLN A 1 302 ? -8.235 11.673 19.817 1.00 76.31 302 GLN A C 1
ATOM 2376 O O . GLN A 1 302 ? -8.696 10.681 19.271 1.00 76.31 302 GLN A O 1
ATOM 2381 N N . VAL A 1 303 ? -8.508 12.915 19.400 1.00 86.19 303 VAL A N 1
ATOM 2382 C CA . VAL A 1 303 ? -9.388 13.254 18.267 1.00 86.19 303 VAL A CA 1
ATOM 2383 C C . VAL A 1 303 ? -9.050 12.498 16.974 1.00 86.19 303 VAL A C 1
ATOM 2385 O O . VAL A 1 303 ? -9.940 12.149 16.209 1.00 86.19 303 VAL A O 1
ATOM 2388 N N . ASN A 1 304 ? -7.773 12.192 16.715 1.00 89.31 304 ASN A N 1
ATOM 2389 C CA . ASN A 1 304 ? -7.396 11.400 15.542 1.00 89.31 304 ASN A CA 1
ATOM 2390 C C . ASN A 1 304 ? -7.957 9.974 15.663 1.00 89.31 304 ASN A C 1
ATOM 2392 O O . ASN A 1 304 ? -8.520 9.431 14.714 1.00 89.31 304 ASN A O 1
ATOM 2396 N N . MET A 1 305 ? -7.820 9.382 16.850 1.00 89.88 305 MET A N 1
ATOM 2397 C CA . MET A 1 305 ? -8.303 8.036 17.140 1.00 89.88 305 MET A CA 1
ATOM 2398 C C . MET A 1 305 ? -9.827 7.978 17.264 1.00 89.88 305 MET A C 1
ATOM 2400 O O . MET A 1 305 ? -10.404 6.981 16.841 1.00 89.88 305 MET A O 1
ATOM 2404 N N . ASP A 1 306 ? -10.480 9.051 17.724 1.00 90.81 306 ASP A N 1
ATOM 2405 C CA . ASP A 1 306 ? -11.942 9.201 17.663 1.00 90.81 306 ASP A CA 1
ATOM 2406 C C . ASP A 1 306 ? -12.428 9.082 16.218 1.00 90.81 306 ASP A C 1
ATOM 2408 O O . ASP A 1 306 ? -13.339 8.311 15.920 1.00 90.81 306 ASP A O 1
ATOM 2412 N N . TYR A 1 307 ? -11.773 9.799 15.301 1.00 93.44 307 TYR A N 1
ATOM 2413 C CA . TYR A 1 307 ? -12.108 9.761 13.881 1.00 93.44 307 TYR A CA 1
ATOM 2414 C C . TYR A 1 307 ? -11.950 8.349 13.299 1.00 93.44 307 TYR A C 1
ATOM 2416 O O . TYR A 1 307 ? -12.841 7.857 12.607 1.00 93.44 307 TYR A O 1
ATOM 2424 N N . ALA A 1 308 ? -10.850 7.664 13.628 1.00 94.81 308 ALA A N 1
ATOM 2425 C CA . ALA A 1 308 ? -10.625 6.278 13.222 1.00 94.81 308 ALA A CA 1
ATOM 2426 C C . ALA A 1 308 ? -11.691 5.319 13.785 1.00 94.81 308 ALA A C 1
ATOM 2428 O O . ALA A 1 308 ? -12.198 4.467 13.054 1.00 94.81 308 ALA A O 1
ATOM 2429 N N . LEU A 1 309 ? -12.048 5.456 15.065 1.00 93.81 309 LEU A N 1
ATOM 2430 C CA . LEU A 1 309 ? -13.024 4.594 15.733 1.00 93.81 309 LEU A CA 1
ATOM 2431 C C . LEU A 1 309 ? -14.436 4.789 15.173 1.00 93.81 309 LEU A C 1
ATOM 2433 O O . LEU A 1 309 ? -15.124 3.802 14.921 1.00 93.81 309 LEU A O 1
ATOM 2437 N N . VAL A 1 310 ? -14.853 6.033 14.928 1.00 93.69 310 VAL A N 1
ATOM 2438 C CA . VAL A 1 310 ? -16.164 6.344 14.335 1.00 93.69 310 VAL A CA 1
ATOM 2439 C C . VAL A 1 310 ? -16.307 5.669 12.973 1.00 93.69 310 VAL A C 1
ATOM 2441 O O . VAL A 1 310 ? -17.292 4.968 12.739 1.00 93.69 310 VAL A O 1
ATOM 2444 N N . HIS A 1 311 ? -15.307 5.789 12.097 1.00 94.75 311 HIS A N 1
ATOM 2445 C CA . HIS A 1 311 ? -15.335 5.096 10.805 1.00 94.75 311 HIS A CA 1
ATOM 2446 C C . HIS A 1 311 ? -15.294 3.575 10.953 1.00 94.75 311 HIS A C 1
ATOM 2448 O O . HIS A 1 311 ? -16.018 2.872 10.248 1.00 94.75 311 HIS A O 1
ATOM 2454 N N . ALA A 1 312 ? -14.535 3.049 11.919 1.00 94.44 312 ALA A N 1
ATOM 2455 C CA . ALA A 1 312 ? -14.519 1.616 12.192 1.00 94.44 312 ALA A CA 1
ATOM 2456 C C . ALA A 1 312 ? -15.885 1.080 12.655 1.00 94.44 312 ALA A C 1
ATOM 2458 O O . ALA A 1 312 ? -16.277 -0.025 12.272 1.00 94.44 312 ALA A O 1
ATOM 2459 N N . MET A 1 313 ? -16.618 1.862 13.452 1.00 92.06 313 MET A N 1
ATOM 2460 C CA . MET A 1 313 ? -17.980 1.545 13.886 1.00 92.06 313 MET A CA 1
ATOM 2461 C C . MET A 1 313 ? -18.987 1.683 12.745 1.00 92.06 313 MET A C 1
ATOM 2463 O O . MET A 1 313 ? -19.900 0.876 12.656 1.00 92.06 313 MET A O 1
ATOM 2467 N N . HIS A 1 314 ? -18.819 2.635 11.829 1.00 90.44 314 HIS A N 1
ATOM 2468 C CA . HIS A 1 314 ? -19.684 2.732 10.649 1.00 90.44 314 HIS A CA 1
ATOM 2469 C C . HIS A 1 314 ? -19.422 1.638 9.602 1.00 90.44 314 HIS A C 1
ATOM 2471 O O . HIS A 1 314 ? -20.250 1.426 8.715 1.00 90.44 314 HIS A O 1
ATOM 2477 N N . HIS A 1 315 ? -18.318 0.893 9.714 1.00 89.81 315 HIS A N 1
ATOM 2478 C CA . HIS A 1 315 ? -17.957 -0.164 8.773 1.00 89.81 315 HIS A CA 1
ATOM 2479 C C . HIS A 1 315 ? -18.717 -1.484 9.022 1.00 89.81 315 HIS A C 1
ATOM 2481 O O . HIS A 1 315 ? -18.178 -2.469 9.553 1.00 89.81 315 HIS A O 1
ATOM 2487 N N . GLY A 1 316 ? -19.992 -1.501 8.620 1.00 82.81 316 GLY A N 1
ATOM 2488 C CA . GLY A 1 316 ? -20.837 -2.701 8.599 1.00 82.81 316 GLY A CA 1
ATOM 2489 C C . GLY A 1 316 ? -21.191 -3.240 9.987 1.00 82.81 316 GLY A C 1
ATOM 2490 O O . GLY A 1 316 ? -21.343 -4.450 10.154 1.00 82.81 316 GLY A O 1
ATOM 2491 N N . LEU A 1 317 ? -21.239 -2.361 10.991 1.00 87.81 317 LEU A N 1
ATOM 2492 C CA . LEU A 1 317 ? -21.740 -2.678 12.323 1.00 87.81 317 LEU A CA 1
ATOM 2493 C C . LEU A 1 317 ? -23.258 -2.489 12.358 1.00 87.81 317 LEU A C 1
ATOM 2495 O O . LEU A 1 317 ? -23.755 -1.413 12.023 1.00 87.81 317 LEU A O 1
ATOM 2499 N N . ASP A 1 318 ? -23.985 -3.500 12.818 1.00 89.50 318 ASP A N 1
ATOM 2500 C CA . ASP A 1 318 ? -25.390 -3.324 13.176 1.00 89.50 318 ASP A CA 1
ATOM 2501 C C . ASP A 1 318 ? -25.498 -2.691 14.580 1.00 89.50 318 ASP A C 1
ATOM 2503 O O . ASP A 1 318 ? -24.760 -3.101 15.483 1.00 89.50 318 ASP A O 1
ATOM 2507 N N . PRO A 1 319 ? -26.410 -1.726 14.811 1.00 89.19 319 PRO A N 1
ATOM 2508 C CA . PRO A 1 319 ? -26.597 -1.090 16.118 1.00 89.19 319 PRO A CA 1
ATOM 2509 C C . PRO A 1 319 ? -26.879 -2.051 17.283 1.00 89.19 319 PRO A C 1
ATOM 2511 O O . PRO A 1 319 ? -26.691 -1.680 18.440 1.00 89.19 319 PRO A O 1
ATOM 2514 N N . GLN A 1 320 ? -27.350 -3.270 17.007 1.00 89.25 320 GLN A N 1
ATOM 2515 C CA . GLN A 1 320 ? -27.607 -4.297 18.016 1.00 89.25 320 GLN A CA 1
ATOM 2516 C C . GLN A 1 320 ? -26.348 -5.074 18.414 1.00 89.25 320 GLN A C 1
ATOM 2518 O O . GLN A 1 320 ? -26.357 -5.737 19.452 1.00 89.25 320 GLN A O 1
ATOM 2523 N N . GLN A 1 321 ? -25.278 -5.025 17.613 1.00 92.00 321 GLN A N 1
ATOM 2524 C CA . GLN A 1 321 ? -24.043 -5.747 17.907 1.00 92.00 321 GLN A CA 1
ATOM 2525 C C . GLN A 1 321 ? -23.274 -5.078 19.055 1.00 92.00 321 GLN A C 1
ATOM 2527 O O . GLN A 1 321 ? -22.988 -3.880 18.994 1.00 92.00 321 GLN A O 1
ATOM 2532 N N . PRO A 1 322 ? -22.840 -5.838 20.079 1.00 92.69 322 PRO A N 1
ATOM 2533 C CA . PRO A 1 322 ? -21.973 -5.300 21.114 1.00 92.69 322 PRO A CA 1
ATOM 2534 C C . PRO A 1 322 ? -20.620 -4.895 20.525 1.00 92.69 322 PRO A C 1
ATOM 2536 O O . PRO A 1 322 ? -20.044 -5.623 19.710 1.00 92.69 322 PRO A O 1
ATOM 2539 N N . VAL A 1 323 ? -20.075 -3.772 20.987 1.00 92.50 323 VAL A N 1
ATOM 2540 C CA . VAL A 1 323 ? -18.742 -3.300 20.601 1.00 92.50 323 VAL A CA 1
ATOM 2541 C C . VAL A 1 323 ? -17.797 -3.410 21.786 1.00 92.50 323 VAL A C 1
ATOM 2543 O O . VAL A 1 323 ? -18.114 -2.988 22.894 1.00 92.50 323 VAL A O 1
ATOM 2546 N N . ILE A 1 324 ? -16.624 -3.987 21.544 1.00 92.12 324 ILE A N 1
ATOM 2547 C CA . ILE A 1 324 ? -15.540 -4.084 22.520 1.00 92.12 324 ILE A CA 1
ATOM 2548 C C . ILE A 1 324 ? -14.320 -3.396 21.922 1.00 92.12 324 ILE A C 1
ATOM 2550 O O . ILE A 1 324 ? -13.858 -3.788 20.850 1.00 92.12 324 ILE A O 1
ATOM 2554 N N . THR A 1 325 ? -13.786 -2.396 22.612 1.00 91.88 325 THR A N 1
ATOM 2555 C CA . THR A 1 325 ? -12.595 -1.658 22.186 1.00 91.88 325 THR A CA 1
ATOM 2556 C C . THR A 1 325 ? -11.411 -1.967 23.096 1.00 91.88 325 THR A C 1
ATOM 2558 O O . THR A 1 325 ? -11.524 -2.015 24.322 1.00 91.88 325 THR A O 1
ATOM 2561 N N . PHE A 1 326 ? -10.254 -2.189 22.481 1.00 91.50 326 PHE A N 1
ATOM 2562 C CA . PHE A 1 326 ? -8.968 -2.329 23.146 1.00 91.50 326 PHE A CA 1
ATOM 2563 C C . PHE A 1 326 ? -8.064 -1.187 22.715 1.00 91.50 326 PHE A C 1
ATOM 2565 O O . PHE A 1 326 ? -7.904 -0.947 21.521 1.00 91.50 326 PHE A O 1
ATOM 2572 N N . TYR A 1 327 ? -7.458 -0.511 23.685 1.00 88.19 327 TYR A N 1
ATOM 2573 C CA . TYR A 1 327 ? -6.507 0.564 23.441 1.00 88.19 327 TYR A CA 1
ATOM 2574 C C . TYR A 1 327 ? -5.474 0.587 24.576 1.00 88.19 327 TYR A C 1
ATOM 2576 O O . TYR A 1 327 ? -5.809 0.309 25.731 1.00 88.19 327 TYR A O 1
ATOM 2584 N N . ASP A 1 328 ? -4.213 0.884 24.281 1.00 79.44 328 ASP A N 1
ATOM 2585 C CA . ASP A 1 328 ? -3.131 0.898 25.270 1.00 79.44 328 ASP A CA 1
ATOM 2586 C C . ASP A 1 328 ? -3.298 2.020 26.312 1.00 79.44 328 ASP A C 1
ATOM 2588 O O . ASP A 1 328 ? -2.917 1.853 27.471 1.00 79.44 328 ASP A O 1
ATOM 2592 N N . ILE A 1 329 ? -3.961 3.118 25.938 1.00 78.12 329 ILE A N 1
ATOM 2593 C CA . ILE A 1 329 ? -4.355 4.220 26.825 1.00 78.12 329 ILE A CA 1
ATOM 2594 C C . ILE A 1 329 ? -5.852 4.212 27.167 1.00 78.12 329 ILE A C 1
ATOM 2596 O O . ILE A 1 329 ? -6.403 5.249 27.547 1.00 78.12 329 ILE A O 1
ATOM 2600 N N . ASN A 1 330 ? -6.528 3.054 27.089 1.00 81.56 330 ASN A N 1
ATOM 2601 C CA . ASN A 1 330 ? -7.977 2.979 27.330 1.00 81.56 330 ASN A CA 1
ATOM 2602 C C . ASN A 1 330 ? -8.381 3.488 28.724 1.00 81.56 330 ASN A C 1
ATOM 2604 O O . ASN A 1 330 ? -9.462 4.030 28.891 1.00 81.56 330 ASN A O 1
ATOM 2608 N N . CYS A 1 331 ? -7.491 3.393 29.720 1.00 77.94 331 CYS A N 1
ATOM 2609 C CA . CYS A 1 331 ? -7.709 3.933 31.068 1.00 77.94 331 CYS A CA 1
ATOM 2610 C C . CYS A 1 331 ? -7.916 5.462 31.114 1.00 77.94 331 CYS A C 1
ATOM 2612 O O . CYS A 1 331 ? -8.458 5.979 32.092 1.00 77.94 331 CYS A O 1
ATOM 2614 N N . GLN A 1 332 ? -7.452 6.179 30.088 1.00 76.69 332 GLN A N 1
ATOM 2615 C CA . GLN A 1 332 ? -7.684 7.609 29.884 1.00 76.69 332 GLN A CA 1
ATOM 2616 C C . GLN A 1 332 ? -8.829 7.803 28.893 1.00 76.69 332 GLN A C 1
ATOM 2618 O O . GLN A 1 332 ? -9.798 8.488 29.197 1.00 76.69 332 GLN A O 1
ATOM 2623 N N . TYR A 1 333 ? -8.734 7.128 27.749 1.00 80.12 333 TYR A N 1
ATOM 2624 C CA . TYR A 1 333 ? -9.650 7.282 26.627 1.00 80.12 333 TYR A CA 1
ATOM 2625 C C . TYR A 1 333 ? -11.107 6.945 26.989 1.00 80.12 333 TYR A C 1
ATOM 2627 O O . TYR A 1 333 ? -12.012 7.721 26.706 1.00 80.12 333 TYR A O 1
ATOM 2635 N N . SER A 1 334 ? -11.346 5.852 27.722 1.00 79.44 334 SER A N 1
ATOM 2636 C CA . SER A 1 334 ? -12.701 5.399 28.063 1.00 79.44 334 SER A CA 1
ATOM 2637 C C . SER A 1 334 ? -13.433 6.284 29.077 1.00 79.44 334 SER A C 1
ATOM 2639 O O . SER A 1 334 ? -14.601 6.035 29.358 1.00 79.44 334 SER A O 1
ATOM 2641 N N . LYS A 1 335 ? -12.764 7.265 29.702 1.00 76.19 335 LYS A N 1
ATOM 2642 C CA . LYS A 1 335 ? -13.399 8.147 30.697 1.00 76.19 335 LYS A CA 1
ATOM 2643 C C . LYS A 1 335 ? -14.367 9.145 30.056 1.00 76.19 335 LYS A C 1
ATOM 2645 O O . LYS A 1 335 ? -15.290 9.588 30.733 1.00 76.19 335 LYS A O 1
ATOM 2650 N N . ASN A 1 336 ? -14.144 9.496 28.790 1.00 70.19 336 ASN A N 1
ATOM 2651 C CA . ASN A 1 336 ? -14.855 10.566 28.082 1.00 70.19 336 ASN A CA 1
ATOM 2652 C C . ASN A 1 336 ? -15.459 10.097 26.746 1.00 70.19 336 ASN A C 1
ATOM 2654 O O . ASN A 1 336 ? -15.689 10.925 25.865 1.00 70.19 336 ASN A O 1
ATOM 2658 N N . LEU A 1 337 ? -15.647 8.782 26.605 1.00 67.75 337 LEU A N 1
ATOM 2659 C CA . LEU A 1 337 ? -16.059 8.091 25.382 1.00 67.75 337 LEU A CA 1
ATOM 2660 C C . LEU A 1 337 ? -17.583 8.066 25.226 1.00 67.75 337 LEU A C 1
ATOM 2662 O O . LEU A 1 337 ? -18.270 7.870 26.258 1.00 67.75 337 LEU A O 1
#

Foldseek 3Di:
DAEAEFPPLRDHAPVDFDDPPDDDDDDPPDDDDDPPPPDPPQLDADPDPQWAFEQEPLATGIYGYGYHPPVPGDQPQCSCCPGPFQWHFLDSPPGRYTYHPRLLVVVVCCCPVVVDDLVNSNLVRLCSSPVPCSVSHDDCSVSSVRRSVVSVLVVLCVVLPHDPPDDDADQASSDDADPPQAFDPRPDDPPPDQLLDQSNAFEKEKDWDQPPWAFDDPCPVPDDDSQQRRHLAAHDPVLVVLVVPDDQDQDDDP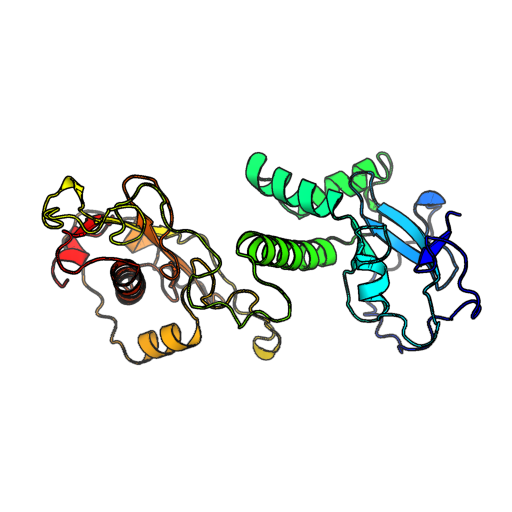DPDDPQVVVLQPPDPGTQFRTKIAMHRPVPRHGQTNQMFGHRRGCSRVVRNVNSVVVSCVRRHDPSHHYHYHYPVCVPVVVVD

InterPro domains:
  IPR040521 Kyakuja-Dileera-Zisupton transposase [PF18758] (201-337)
  IPR041457 CxC2-like cysteine cluster, KDZ transposase-associated [PF18803] (45-130)

pLDDT: mean 80.3, std 15.91, range [29.28, 96.69]

Organism: NCBI:txid870435

Radius of gyration: 25.77 Å; chains: 1; bounding box: 71×37×79 Å